Protein AF-A0A8E0RR07-F1 (afdb_monomer)

Radius of gyration: 37.37 Å; Cα contacts (8 Å, |Δi|>4): 83; chains: 1; bounding box: 96×43×125 Å

pLDDT: mean 77.81, std 19.22, range [28.52, 95.94]

Organism: NCBI:txid27845

Sequence (255 aa):
LIEDESDSVPAKPASHTDINLKARTAALLAEEAAAANEVKSRRSSFADMDGGRHDDSQSGHIKADISEGTEVLSKKKLKRLSRPTVAALKQMVNRPDVVEMWDVCARDPLLLIHLKAYRNTVPVPRHWCAKRKYLQGKRGFEKPPFKLPEYIARTGIMDMRQTVQDKDADKTLKTKMREKIRPKVGKVDIDYHKLHDAFFKYQTKPKLSIHGDLYYEGKEFEIKLKEKKPGNLSDELRAALGLPSGAVSLRFSLI

Nearest PDB structures (foldseek):
  8rm5-assembly1_B2  TM=9.525E-01  e=5.618E-20  Homo sapiens
  8i0u-assembly1_2  TM=9.337E-01  e=6.359E-20  Homo sapiens
  8y7e-assembly1_2  TM=8.910E-01  e=4.625E-19  Homo sapiens
  7qtt-assembly1_E  TM=9.209E-01  e=3.548E-17  Homo sapiens
  6ff7-assembly1_8  TM=9.705E-01  e=8.917E-16  Homo sapiens

Mean predicted aligned error: 17.39 Å

InterPro domains:
  IPR006568 PSP, proline-rich [PF04046] (229-247)
  IPR007180 Domain of unknown function DUF382 [PF04037] (95-220)
  IPR052584 Pre-mRNA Spliceosomal U2 snRNP Complex Component [PTHR12785] (36-247)

Foldseek 3Di:
DDDDDDDDDDDDPDDPVRVVVVVVVVVVVVVVVVVVVVVVVVVVVVPVPDDDDDDDDDDDDDDDDDDDDDDPDDPVRVLVVPFDQLVRLLVVDPDSPQRDRCLSVDPDSRVVVVQSPDPLDQDDDPCPPPPDPFAPVCVVPDDDPDDDDPLVVVQVVVVLVVVVVVVVVPDDPVRVVVCVVPPDPCSDDGDPVSVVCSVPPVDDDDDDDDRNDDDGPCPVVDDDCPPDDPPDDDPVRCVVVVHDPDDPPPPPPDD

Solvent-accessible surface area (backbone atoms only — not comparable to full-atom values): 17264 Å² total; per-residue (Å²): 136,87,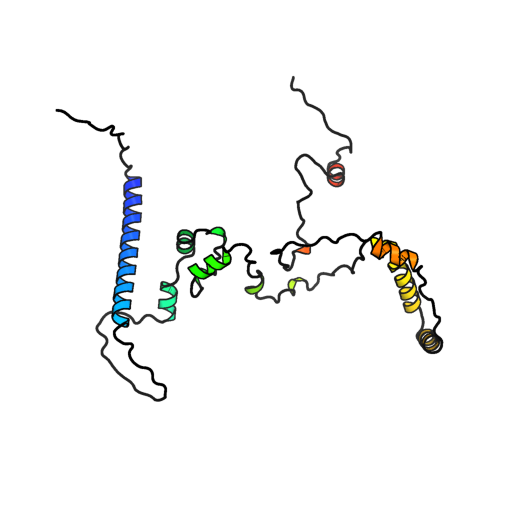83,92,82,80,93,76,81,83,76,77,80,78,49,77,67,56,55,52,51,52,51,52,53,49,50,51,51,50,54,51,50,50,53,51,50,54,54,50,55,60,50,58,73,57,64,85,75,81,84,84,92,81,87,84,89,81,93,76,92,77,90,73,89,76,76,87,85,74,77,83,68,50,73,69,56,51,56,55,70,72,37,61,51,72,68,60,52,38,72,75,40,97,66,45,85,78,67,54,90,68,44,48,75,45,97,53,47,69,63,50,48,53,55,67,68,37,88,90,55,63,79,81,69,83,58,79,82,48,93,61,63,81,70,63,83,53,70,90,62,83,76,77,77,89,77,68,59,67,44,60,48,72,69,43,57,62,61,53,49,47,57,50,50,52,55,58,65,74,48,50,72,71,54,53,58,49,39,72,78,56,67,78,80,74,84,73,81,73,62,63,68,58,54,49,41,27,67,74,73,50,61,74,86,74,94,76,81,63,92,73,72,74,89,55,84,65,60,88,74,60,79,76,68,83,83,70,50,92,95,60,77,52,70,72,56,28,56,76,70,72,46,71,99,60,88,84,75,75,78,79,73,82,129

Secondary structure (DSSP, 8-state):
----------PPPPPHHHHHHHHHHHHHHHHHHHHHHHHHHHHHTTGGG------------------TT-----HHHHHHHTSPPHHHHHHH-S-GGG--TTGGGSSSHHHHHHHHHSTTPPPPPGGGG-SS-TTGGGTT--PPPPPPPHHHHTTTHHHHHHHHHHHHHHS-HHHHHHHHHS--S-SS---HHHHHHHHHTS-----PPPTT----TTGGG---GGG--TT---HHHHHHTT--SS---------

Structure (mmCIF, N/CA/C/O backbone):
data_AF-A0A8E0RR07-F1
#
_entry.id   AF-A0A8E0RR07-F1
#
loop_
_atom_site.group_PDB
_atom_site.id
_atom_site.type_symbol
_atom_site.label_atom_id
_atom_site.label_alt_id
_atom_site.label_comp_id
_atom_site.label_asym_id
_atom_site.label_entity_id
_atom_site.label_seq_id
_atom_site.pdbx_PDB_ins_code
_atom_site.Cartn_x
_atom_site.Cartn_y
_atom_site.Cartn_z
_atom_site.occupancy
_atom_site.B_iso_or_equiv
_atom_site.auth_seq_id
_atom_site.auth_comp_id
_atom_site.auth_asym_id
_atom_site.auth_atom_id
_atom_site.pdbx_PDB_model_num
ATOM 1 N N . LEU A 1 1 ? 3.311 -20.715 -76.508 1.00 39.09 1 LEU A N 1
ATOM 2 C CA . LEU A 1 1 ? 4.187 -19.633 -77.001 1.00 39.09 1 LEU A CA 1
ATOM 3 C C . LEU A 1 1 ? 3.552 -18.328 -76.551 1.00 39.09 1 LEU A C 1
ATOM 5 O O . LEU A 1 1 ? 2.429 -18.091 -76.976 1.00 39.09 1 LEU A O 1
ATOM 9 N N . ILE A 1 2 ? 4.289 -17.566 -75.726 1.00 39.09 2 ILE A N 1
ATOM 10 C CA . ILE A 1 2 ? 4.039 -16.175 -75.280 1.00 39.09 2 ILE A CA 1
ATOM 11 C C . ILE A 1 2 ? 3.025 -16.090 -74.115 1.00 39.09 2 ILE A C 1
ATOM 13 O O . ILE A 1 2 ? 1.831 -16.229 -74.342 1.00 39.09 2 ILE A O 1
ATOM 17 N N . GLU A 1 3 ? 3.445 -16.233 -72.852 1.00 38.88 3 GLU A N 1
ATOM 18 C CA . GLU A 1 3 ? 4.161 -15.314 -71.924 1.00 38.88 3 GLU A CA 1
ATOM 19 C C . GLU A 1 3 ? 3.212 -14.448 -71.070 1.00 38.88 3 GLU A C 1
ATOM 21 O O . GLU A 1 3 ? 2.490 -13.597 -71.580 1.00 38.88 3 GLU A O 1
ATOM 26 N N . ASP A 1 4 ? 3.240 -14.728 -69.759 1.00 42.59 4 ASP A N 1
ATOM 27 C CA . ASP A 1 4 ? 2.685 -13.939 -68.658 1.00 42.59 4 ASP A CA 1
ATOM 28 C C . ASP A 1 4 ? 3.526 -12.667 -68.457 1.00 42.59 4 ASP A C 1
ATOM 30 O O . ASP A 1 4 ? 4.731 -12.762 -68.215 1.00 42.59 4 ASP A O 1
ATOM 34 N N . GLU A 1 5 ? 2.898 -11.488 -68.481 1.00 42.59 5 GLU A N 1
ATOM 35 C CA . GLU A 1 5 ? 3.539 -10.226 -68.101 1.00 42.59 5 GLU A CA 1
ATOM 36 C C . GLU A 1 5 ? 2.759 -9.545 -66.963 1.00 42.59 5 GLU A C 1
ATOM 38 O O . GLU A 1 5 ? 1.531 -9.496 -66.926 1.00 42.59 5 GLU A O 1
ATOM 43 N N . SER A 1 6 ? 3.530 -9.099 -65.981 1.00 41.75 6 SER A N 1
ATOM 44 C CA . SER A 1 6 ? 3.193 -8.751 -64.604 1.00 41.75 6 SER A CA 1
ATOM 45 C C . SER A 1 6 ? 2.373 -7.472 -64.400 1.00 41.75 6 SER A C 1
ATOM 47 O O . SER A 1 6 ? 2.723 -6.414 -64.923 1.00 41.75 6 SER A O 1
ATOM 49 N N . ASP A 1 7 ? 1.411 -7.536 -63.474 1.00 41.59 7 ASP A N 1
ATOM 50 C CA . ASP A 1 7 ? 0.802 -6.378 -62.806 1.00 41.59 7 ASP A CA 1
ATOM 51 C C . ASP A 1 7 ? 1.847 -5.660 -61.923 1.00 41.59 7 ASP A C 1
ATOM 53 O O . ASP A 1 7 ? 2.177 -6.078 -60.809 1.00 41.59 7 ASP A O 1
ATOM 57 N N . SER A 1 8 ? 2.400 -4.568 -62.449 1.00 39.97 8 SER A N 1
ATOM 58 C CA . SER A 1 8 ? 3.346 -3.672 -61.781 1.00 39.97 8 SER A CA 1
ATOM 59 C C . SER A 1 8 ? 2.617 -2.402 -61.337 1.00 39.97 8 SER A C 1
ATOM 61 O O . SER A 1 8 ? 2.300 -1.524 -62.139 1.00 39.97 8 SER A O 1
ATOM 63 N N . VAL A 1 9 ? 2.327 -2.297 -60.037 1.00 46.91 9 VAL A N 1
ATOM 64 C CA . VAL A 1 9 ? 1.773 -1.076 -59.431 1.00 46.91 9 VAL A CA 1
ATOM 65 C C . VAL A 1 9 ? 2.870 0.002 -59.392 1.00 46.91 9 VAL A C 1
ATOM 67 O O . VAL A 1 9 ? 3.937 -0.248 -58.825 1.00 46.91 9 VAL A O 1
ATOM 70 N N . PRO A 1 10 ? 2.645 1.220 -59.925 1.00 41.12 10 PRO A N 1
ATOM 71 C CA . PRO A 1 10 ? 3.679 2.246 -59.973 1.00 41.12 10 PRO A CA 1
ATOM 72 C C . PRO A 1 10 ? 4.003 2.771 -58.567 1.00 41.12 10 PRO A C 1
ATOM 74 O O . PRO A 1 10 ? 3.180 3.398 -57.894 1.00 41.12 10 PRO A O 1
ATOM 77 N N . ALA A 1 11 ? 5.238 2.527 -58.124 1.00 51.97 11 ALA A N 1
ATOM 78 C CA . ALA A 1 11 ? 5.785 3.086 -56.897 1.00 51.97 11 ALA A CA 1
ATOM 79 C C . ALA A 1 11 ? 5.881 4.618 -57.008 1.00 51.97 11 ALA A C 1
ATOM 81 O O . ALA A 1 11 ? 6.526 5.153 -57.910 1.00 51.97 11 ALA A O 1
ATOM 82 N N . LYS A 1 12 ? 5.245 5.335 -56.070 1.00 52.91 12 LYS A N 1
ATOM 83 C CA . LYS A 1 12 ? 5.373 6.795 -55.943 1.00 52.91 12 LYS A CA 1
ATOM 84 C C . LYS A 1 12 ? 6.855 7.184 -55.802 1.00 52.91 12 LYS A C 1
ATOM 86 O O . LYS A 1 12 ? 7.555 6.555 -55.003 1.00 52.91 12 LYS A O 1
ATOM 91 N N . PRO A 1 13 ? 7.335 8.225 -56.509 1.00 51.03 13 PRO A N 1
ATOM 92 C CA . PRO A 1 13 ? 8.718 8.668 -56.390 1.00 51.03 13 PRO A CA 1
ATOM 93 C C . PRO A 1 13 ? 8.978 9.161 -54.963 1.00 51.03 13 PRO A C 1
ATOM 95 O O . PRO A 1 13 ? 8.251 10.009 -54.444 1.00 51.03 13 PRO A O 1
ATOM 98 N N . ALA A 1 14 ? 9.995 8.588 -54.315 1.00 54.94 14 ALA A N 1
ATOM 99 C CA . ALA A 1 14 ? 10.402 8.964 -52.967 1.00 54.94 14 ALA A CA 1
ATOM 100 C C . ALA A 1 14 ? 10.762 10.455 -52.932 1.00 54.94 14 ALA A C 1
ATOM 102 O O . ALA A 1 14 ? 11.568 10.929 -53.735 1.00 54.94 14 ALA A O 1
ATOM 103 N N . SER A 1 15 ? 10.151 11.196 -52.008 1.00 57.56 15 SER A N 1
ATOM 104 C CA . SER A 1 15 ? 10.406 12.624 -51.864 1.00 57.56 15 SER A CA 1
ATOM 105 C C . SER A 1 15 ? 11.855 12.868 -51.416 1.00 57.56 15 SER A C 1
ATOM 107 O O . SER A 1 15 ? 12.450 12.057 -50.702 1.00 57.56 15 SER A O 1
ATOM 109 N N . HIS A 1 16 ? 12.440 14.001 -51.812 1.00 51.97 16 HIS A N 1
ATOM 110 C CA . HIS A 1 16 ? 13.819 14.383 -51.468 1.00 51.97 16 HIS A CA 1
ATOM 111 C C . HIS A 1 16 ? 14.092 14.359 -49.945 1.00 51.97 16 HIS A C 1
ATOM 113 O O . HIS A 1 16 ? 15.218 14.115 -49.509 1.00 51.97 16 HIS A O 1
ATOM 119 N N . THR A 1 17 ? 13.058 14.546 -49.118 1.00 55.06 17 THR A N 1
ATOM 120 C CA . THR A 1 17 ? 13.129 14.440 -47.653 1.00 55.06 17 THR A CA 1
ATOM 121 C C . THR A 1 17 ? 13.236 12.995 -47.151 1.00 55.06 17 THR A C 1
ATOM 123 O O . THR A 1 17 ? 13.968 12.744 -46.193 1.00 55.06 17 THR A O 1
ATOM 126 N N . ASP A 1 18 ? 12.594 12.031 -47.819 1.00 54.53 18 ASP A N 1
ATOM 127 C CA . ASP A 1 18 ? 12.637 10.604 -47.454 1.00 54.53 18 ASP A CA 1
ATOM 128 C C . ASP A 1 18 ? 13.975 9.957 -47.818 1.00 54.53 18 ASP A C 1
ATOM 130 O O . ASP A 1 18 ? 14.486 9.103 -47.091 1.00 54.53 18 ASP A O 1
ATOM 134 N N . ILE A 1 19 ? 14.572 10.397 -48.928 1.00 55.00 19 ILE A N 1
ATOM 135 C CA . ILE A 1 19 ? 15.909 9.974 -49.360 1.00 55.00 19 ILE A CA 1
ATOM 136 C C . ILE A 1 19 ? 16.952 10.448 -48.340 1.00 55.00 19 ILE A C 1
ATOM 138 O O . ILE A 1 19 ? 17.845 9.687 -47.972 1.00 55.00 19 ILE A O 1
ATOM 142 N N . ASN A 1 20 ? 16.794 11.663 -47.805 1.00 60.84 20 ASN A N 1
ATOM 143 C CA . ASN A 1 20 ? 17.693 12.218 -46.792 1.00 60.84 20 ASN A CA 1
ATOM 144 C C . ASN A 1 20 ? 17.555 11.500 -45.435 1.00 60.84 20 ASN A C 1
ATOM 146 O O . ASN A 1 20 ? 18.554 11.247 -44.766 1.00 60.84 20 ASN A O 1
ATOM 150 N N . LEU A 1 21 ? 16.337 11.104 -45.043 1.00 60.56 21 LEU A N 1
ATOM 151 C CA . LEU A 1 21 ? 16.097 10.310 -43.831 1.00 60.56 21 LEU A CA 1
ATOM 152 C C . LEU A 1 21 ? 16.664 8.892 -43.954 1.00 60.56 21 LEU A C 1
ATOM 154 O O . LEU A 1 21 ? 17.391 8.463 -43.062 1.00 60.56 21 LEU A O 1
ATOM 158 N N . LYS A 1 22 ? 16.411 8.196 -45.071 1.00 71.50 22 LYS A N 1
ATOM 159 C CA . LYS A 1 22 ? 16.966 6.856 -45.324 1.00 71.50 22 LYS A CA 1
ATOM 160 C C . LYS A 1 22 ? 18.491 6.869 -45.395 1.00 71.50 22 LYS A C 1
ATOM 162 O O . LYS A 1 22 ? 19.130 6.004 -44.799 1.00 71.50 22 LYS A O 1
ATOM 167 N N . ALA A 1 23 ? 19.074 7.868 -46.057 1.00 70.00 23 ALA A N 1
ATOM 168 C CA . ALA A 1 23 ? 20.522 8.042 -46.124 1.00 70.00 23 ALA A CA 1
ATOM 169 C C . ALA A 1 23 ? 21.128 8.305 -44.737 1.00 70.00 23 ALA A C 1
ATOM 171 O O . ALA A 1 23 ? 22.140 7.703 -44.389 1.00 70.00 23 ALA A O 1
ATOM 172 N N . ARG A 1 24 ? 20.475 9.125 -43.901 1.00 65.94 24 ARG A N 1
ATOM 173 C CA . ARG A 1 24 ? 20.905 9.370 -42.513 1.00 65.94 24 ARG A CA 1
ATOM 174 C C . ARG A 1 24 ? 20.800 8.125 -41.636 1.00 65.94 24 ARG A C 1
ATOM 176 O O . ARG A 1 24 ? 21.713 7.857 -40.862 1.00 65.94 24 ARG A O 1
ATOM 183 N N . THR A 1 25 ? 19.730 7.342 -41.770 1.00 69.88 25 THR A N 1
ATOM 184 C CA . THR A 1 25 ? 19.578 6.086 -41.018 1.00 69.88 25 THR A CA 1
ATOM 185 C C . THR A 1 25 ? 20.561 5.012 -41.475 1.00 69.88 25 THR A C 1
ATOM 187 O O . THR A 1 25 ? 21.084 4.281 -40.642 1.00 69.88 25 THR A O 1
ATOM 190 N N . ALA A 1 26 ? 20.853 4.937 -42.776 1.00 76.94 26 ALA A N 1
ATOM 191 C CA . ALA A 1 26 ? 21.833 4.002 -43.320 1.00 76.94 26 ALA A CA 1
ATOM 192 C C . ALA A 1 26 ? 23.263 4.380 -42.908 1.00 76.94 26 ALA A C 1
ATOM 194 O O . ALA A 1 26 ? 24.044 3.498 -42.568 1.00 76.94 26 ALA A O 1
ATOM 195 N N . ALA A 1 27 ? 23.583 5.677 -42.870 1.00 71.12 27 ALA A N 1
ATOM 196 C CA . ALA A 1 27 ? 24.869 6.167 -42.384 1.00 71.12 27 ALA A CA 1
ATOM 197 C C . ALA A 1 27 ? 25.074 5.859 -40.891 1.00 71.12 27 ALA A C 1
ATOM 199 O O . ALA A 1 27 ? 26.128 5.351 -40.524 1.00 71.12 27 ALA A O 1
ATOM 200 N N . LEU A 1 28 ? 24.050 6.069 -40.052 1.00 70.44 28 LEU A N 1
ATOM 201 C CA . LEU A 1 28 ? 24.106 5.712 -38.628 1.00 70.44 28 LEU A CA 1
ATOM 202 C C . LEU A 1 28 ? 24.255 4.200 -38.406 1.00 70.44 28 LEU A C 1
ATOM 204 O O . LEU A 1 28 ? 25.055 3.785 -37.575 1.00 70.44 28 LEU A O 1
ATOM 208 N N . LEU A 1 29 ? 23.541 3.371 -39.175 1.00 77.75 29 LEU A N 1
ATOM 209 C CA . LEU A 1 29 ? 23.683 1.912 -39.109 1.00 77.75 29 LEU A CA 1
ATOM 210 C C . LEU A 1 29 ? 25.058 1.429 -39.588 1.00 77.75 29 LEU A C 1
ATOM 212 O O . LEU A 1 29 ? 25.593 0.473 -39.033 1.00 77.75 29 LEU A O 1
ATOM 216 N N . ALA A 1 30 ? 25.638 2.073 -40.604 1.00 73.62 30 ALA A N 1
ATOM 217 C CA . ALA A 1 30 ? 26.976 1.752 -41.093 1.00 73.62 30 ALA A CA 1
ATOM 218 C C . ALA A 1 30 ? 28.065 2.155 -40.086 1.00 73.62 30 ALA A C 1
ATOM 220 O O . ALA A 1 30 ? 29.011 1.397 -39.875 1.00 73.62 30 ALA A O 1
ATOM 221 N N . GLU A 1 31 ? 27.909 3.303 -39.422 1.00 74.19 31 GLU A N 1
ATOM 222 C CA . GLU A 1 31 ? 28.795 3.756 -38.344 1.00 74.19 31 GLU A CA 1
ATOM 223 C C . GLU A 1 31 ? 28.713 2.822 -37.124 1.00 74.19 31 GLU A C 1
ATOM 225 O O . GLU A 1 31 ? 29.736 2.415 -36.570 1.00 74.19 31 GLU A O 1
ATOM 230 N N . GLU A 1 32 ? 27.506 2.385 -36.758 1.00 73.62 32 GLU A N 1
ATOM 231 C CA . GLU A 1 32 ? 27.280 1.442 -35.658 1.00 73.62 32 GLU A CA 1
ATOM 232 C C . GLU A 1 32 ? 27.808 0.031 -35.981 1.00 73.62 32 GLU A C 1
ATOM 234 O O . GLU A 1 32 ? 28.427 -0.617 -35.132 1.00 73.62 32 GLU A O 1
ATOM 239 N N . ALA A 1 33 ? 27.653 -0.432 -37.226 1.00 72.88 33 ALA A N 1
ATOM 240 C CA . ALA A 1 33 ? 28.216 -1.697 -37.695 1.00 72.88 33 ALA A CA 1
ATOM 241 C C . ALA A 1 33 ? 29.754 -1.667 -37.753 1.00 72.88 33 ALA A C 1
ATOM 243 O O . ALA A 1 33 ? 30.399 -2.655 -37.393 1.00 72.88 33 ALA A O 1
ATOM 244 N N . ALA A 1 34 ? 30.351 -0.538 -38.147 1.00 72.94 34 ALA A N 1
ATOM 245 C CA . ALA A 1 34 ? 31.800 -0.345 -38.126 1.00 72.94 34 ALA A CA 1
ATOM 246 C C . ALA A 1 34 ? 32.346 -0.372 -36.689 1.00 72.94 34 ALA A C 1
ATOM 248 O O . ALA A 1 34 ? 33.309 -1.092 -36.411 1.00 72.94 34 ALA A O 1
ATOM 249 N N . ALA A 1 35 ? 31.670 0.304 -35.754 1.00 71.25 35 ALA A N 1
ATOM 250 C CA . ALA A 1 35 ? 32.018 0.274 -34.335 1.00 71.25 35 ALA A CA 1
ATOM 251 C C . ALA A 1 35 ? 31.895 -1.142 -33.735 1.00 71.25 35 ALA A C 1
ATOM 253 O O . ALA A 1 35 ? 32.758 -1.581 -32.971 1.00 71.25 35 ALA A O 1
ATOM 254 N N . ALA A 1 36 ? 30.862 -1.904 -34.111 1.00 71.00 36 ALA A N 1
ATOM 255 C CA . ALA A 1 36 ? 30.692 -3.288 -33.669 1.00 71.00 36 ALA A CA 1
ATOM 256 C C . ALA A 1 36 ? 31.781 -4.228 -34.222 1.00 71.00 36 ALA A C 1
ATOM 258 O O . ALA A 1 36 ? 32.238 -5.132 -33.513 1.00 71.00 36 ALA A O 1
ATOM 259 N N . ASN A 1 37 ? 32.228 -4.010 -35.462 1.00 68.06 37 ASN A N 1
ATOM 260 C CA . ASN A 1 37 ? 33.279 -4.815 -36.085 1.00 68.06 37 ASN A CA 1
ATOM 261 C C . ASN A 1 37 ? 34.662 -4.520 -35.476 1.00 68.06 37 ASN A C 1
ATOM 263 O O . ASN A 1 37 ? 35.444 -5.441 -35.234 1.00 68.06 37 ASN A O 1
ATOM 267 N N . GLU A 1 38 ? 34.928 -3.263 -35.111 1.00 67.44 38 GLU A N 1
ATOM 268 C CA . GLU A 1 38 ? 36.139 -2.876 -34.378 1.00 67.44 38 GLU A CA 1
ATOM 269 C C . GLU A 1 38 ? 36.191 -3.524 -32.981 1.00 67.44 38 GLU A C 1
ATOM 271 O O . GLU A 1 38 ? 37.224 -4.047 -32.558 1.00 67.44 38 GLU A O 1
ATOM 276 N N . VAL A 1 39 ? 35.053 -3.592 -32.280 1.00 68.06 39 VAL A N 1
A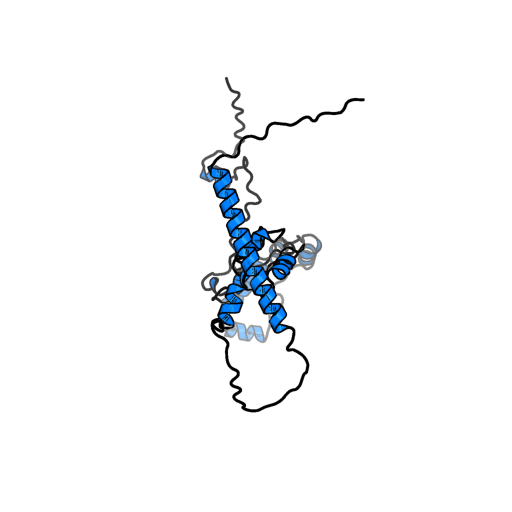TOM 277 C CA . VAL A 1 39 ? 34.937 -4.284 -30.983 1.00 68.06 39 VAL A CA 1
ATOM 278 C C . VAL A 1 39 ? 35.119 -5.801 -31.126 1.00 68.06 39 VAL A C 1
ATOM 280 O O . VAL A 1 39 ? 35.725 -6.425 -30.252 1.00 68.06 39 VAL A O 1
ATOM 283 N N . LYS A 1 40 ? 34.636 -6.408 -32.218 1.00 68.31 40 LYS A N 1
ATOM 284 C CA . LYS A 1 40 ? 34.807 -7.845 -32.494 1.00 68.31 40 LYS A CA 1
ATOM 285 C C . LYS A 1 40 ? 36.267 -8.190 -32.807 1.00 68.31 40 LYS A C 1
ATOM 287 O O . LYS A 1 40 ? 36.771 -9.161 -32.248 1.00 68.31 40 LYS A O 1
ATOM 292 N N . SER A 1 41 ? 36.951 -7.350 -33.588 1.00 64.56 41 SER A N 1
ATOM 293 C CA . SER A 1 41 ? 38.387 -7.461 -33.888 1.00 64.56 41 SER A CA 1
ATOM 294 C C . SER A 1 41 ? 39.262 -7.355 -32.625 1.00 64.56 41 SER A C 1
ATOM 296 O O . SER A 1 41 ? 40.147 -8.181 -32.396 1.00 64.56 41 SER A O 1
ATOM 298 N N . ARG A 1 42 ? 38.938 -6.427 -31.711 1.00 63.12 42 ARG A N 1
ATOM 299 C CA . ARG A 1 42 ? 39.627 -6.288 -30.409 1.00 63.12 42 ARG A CA 1
ATOM 300 C C . ARG A 1 42 ? 39.346 -7.432 -29.426 1.00 63.12 42 ARG A C 1
ATOM 302 O O . ARG A 1 42 ? 40.093 -7.626 -28.468 1.00 63.12 42 ARG A O 1
ATOM 309 N N . ARG A 1 43 ? 38.246 -8.168 -29.616 1.00 59.03 43 ARG A N 1
ATOM 310 C CA . ARG A 1 43 ? 37.873 -9.315 -28.775 1.00 59.03 43 ARG A CA 1
ATOM 311 C C . ARG A 1 43 ? 38.518 -10.610 -29.263 1.00 59.03 43 ARG A C 1
ATOM 313 O O . ARG A 1 43 ? 38.871 -11.428 -28.421 1.00 59.03 43 ARG A O 1
ATOM 320 N N . SER A 1 44 ? 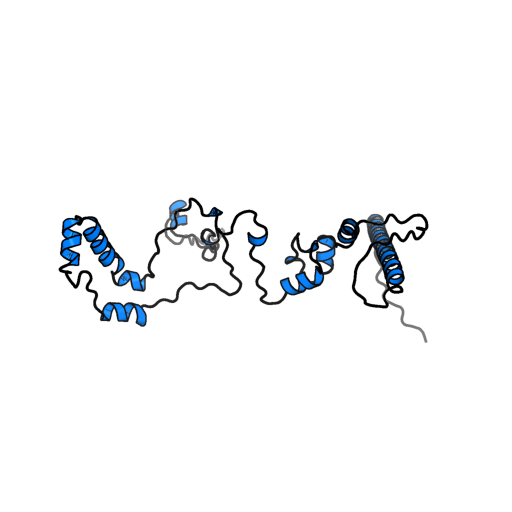38.724 -10.773 -30.575 1.00 52.28 44 SER A N 1
ATOM 321 C CA . SER A 1 44 ? 39.543 -11.865 -31.117 1.00 52.28 44 SER A CA 1
ATOM 322 C C . SER A 1 44 ? 41.013 -11.718 -30.728 1.00 52.28 44 SER A C 1
ATOM 324 O O . SER A 1 44 ? 41.605 -12.699 -30.304 1.00 52.28 44 SER A O 1
ATOM 326 N N . SER A 1 45 ? 41.568 -10.499 -30.719 1.00 50.88 45 SER A N 1
ATOM 327 C CA . SER A 1 45 ? 42.959 -10.267 -30.290 1.00 50.88 45 SER A CA 1
ATOM 328 C C . SER A 1 45 ? 43.216 -10.517 -28.794 1.00 50.88 45 SER A C 1
ATOM 330 O O . SER A 1 45 ? 44.364 -10.562 -28.371 1.00 50.88 45 SER A O 1
ATOM 332 N N . PHE A 1 46 ? 42.165 -10.646 -27.976 1.00 47.22 46 PHE A N 1
ATOM 333 C CA . PHE A 1 46 ? 42.266 -10.945 -26.541 1.00 47.22 46 PHE A CA 1
ATOM 334 C C . PHE A 1 46 ? 42.103 -12.446 -26.228 1.00 47.22 46 PHE A C 1
ATOM 336 O O . PHE A 1 46 ? 42.396 -12.866 -25.114 1.00 47.22 46 PHE A O 1
ATOM 343 N N . ALA A 1 47 ? 41.627 -13.258 -27.181 1.00 47.75 47 ALA A N 1
ATOM 344 C CA . ALA A 1 47 ? 41.345 -14.680 -26.963 1.00 47.75 47 ALA A CA 1
ATOM 345 C C . ALA A 1 47 ? 42.583 -15.593 -27.101 1.00 47.75 47 ALA A C 1
ATOM 347 O O . ALA A 1 47 ? 42.550 -16.712 -26.601 1.00 47.75 47 ALA A O 1
ATOM 348 N N . ASP A 1 48 ? 43.679 -15.112 -27.696 1.00 44.72 48 ASP A N 1
ATOM 349 C CA . ASP A 1 48 ? 44.914 -15.890 -27.917 1.00 44.72 48 ASP A CA 1
ATOM 350 C C . ASP A 1 48 ? 45.905 -15.869 -26.725 1.00 44.72 48 ASP A C 1
ATOM 352 O O . ASP A 1 48 ? 47.047 -16.302 -26.853 1.00 44.72 48 ASP A O 1
ATOM 356 N N . MET A 1 49 ? 45.499 -15.369 -25.548 1.00 50.38 49 MET A N 1
ATOM 357 C CA . MET A 1 49 ? 46.400 -15.117 -24.403 1.00 50.38 49 MET A CA 1
ATOM 358 C C . MET A 1 49 ? 45.867 -15.620 -23.044 1.00 50.38 49 MET A C 1
ATOM 360 O O . MET A 1 49 ? 46.288 -15.120 -22.005 1.00 50.38 49 MET A O 1
ATOM 364 N N . ASP A 1 50 ? 44.952 -16.599 -23.015 1.00 40.44 50 ASP A N 1
ATOM 365 C CA . ASP A 1 50 ? 44.469 -17.207 -21.759 1.00 40.44 50 ASP A CA 1
ATOM 366 C C . ASP A 1 50 ? 44.636 -18.734 -21.760 1.00 40.44 50 ASP A C 1
ATOM 368 O O . ASP A 1 50 ? 43.729 -19.501 -22.087 1.00 40.44 50 ASP A O 1
ATOM 372 N N . GLY A 1 51 ? 45.842 -19.173 -21.399 1.00 43.59 51 GLY A N 1
ATOM 373 C CA . GLY A 1 51 ? 46.155 -20.555 -21.062 1.00 43.59 51 GLY A CA 1
ATOM 374 C C . GLY A 1 51 ? 47.004 -20.614 -19.794 1.00 43.59 51 GLY A C 1
ATOM 375 O O . GLY A 1 51 ? 48.215 -20.444 -19.867 1.00 43.59 51 GLY A O 1
ATOM 376 N N . GLY A 1 52 ? 46.376 -20.895 -18.644 1.00 35.62 52 GLY A N 1
ATOM 377 C CA . GLY A 1 52 ? 47.060 -21.376 -17.432 1.00 35.62 52 GLY A CA 1
ATOM 378 C C . GLY A 1 52 ? 46.754 -20.616 -16.133 1.00 35.62 52 GLY A C 1
ATOM 379 O O . GLY A 1 52 ? 47.154 -19.474 -15.948 1.00 35.62 52 GLY A O 1
ATOM 380 N N . ARG A 1 53 ? 46.100 -21.300 -15.182 1.00 44.25 53 ARG A N 1
ATOM 381 C CA . ARG A 1 53 ? 46.007 -20.914 -13.760 1.00 44.25 53 ARG A CA 1
ATOM 382 C C . ARG A 1 53 ? 47.371 -21.056 -13.062 1.00 44.25 53 ARG A C 1
ATOM 384 O O . ARG A 1 53 ? 47.916 -22.153 -13.117 1.00 44.25 53 ARG A O 1
ATOM 391 N N . HIS A 1 54 ? 47.797 -20.065 -12.270 1.00 35.22 54 HIS A N 1
ATOM 392 C CA . HIS A 1 54 ? 48.300 -20.286 -10.900 1.00 35.22 54 HIS A CA 1
ATOM 393 C C . HIS A 1 54 ? 48.333 -18.985 -10.072 1.00 35.22 54 HIS A C 1
ATOM 395 O O . HIS A 1 54 ? 48.543 -17.897 -10.598 1.00 35.22 54 HIS A O 1
ATOM 401 N N . ASP A 1 55 ? 48.066 -19.159 -8.781 1.00 38.34 55 ASP A N 1
ATOM 402 C CA . ASP A 1 55 ? 48.153 -18.231 -7.649 1.00 38.34 55 ASP A CA 1
ATOM 403 C C . ASP A 1 55 ? 49.593 -17.770 -7.311 1.00 38.34 55 ASP A C 1
ATOM 405 O O . ASP A 1 55 ? 50.552 -18.456 -7.660 1.00 38.34 55 ASP A O 1
ATOM 409 N N . ASP A 1 56 ? 49.657 -16.685 -6.529 1.00 32.91 56 ASP A N 1
ATOM 410 C CA . ASP A 1 56 ? 50.740 -16.164 -5.676 1.00 32.91 56 ASP A CA 1
ATOM 411 C C . ASP A 1 56 ? 51.702 -15.033 -6.144 1.00 32.91 56 ASP A C 1
ATOM 413 O O . ASP A 1 56 ? 52.437 -15.126 -7.119 1.00 32.91 56 ASP A O 1
ATOM 417 N N . SER A 1 57 ? 51.669 -13.956 -5.343 1.00 41.75 57 SER A N 1
ATOM 418 C CA . SER A 1 57 ? 52.713 -13.012 -4.900 1.00 41.75 57 SER A CA 1
ATOM 419 C C . SER A 1 57 ? 53.867 -12.527 -5.817 1.00 41.75 57 SER A C 1
ATOM 421 O O . SER A 1 57 ? 54.664 -13.290 -6.339 1.00 41.75 57 SER A O 1
ATOM 423 N N . GLN A 1 58 ? 54.076 -11.197 -5.754 1.00 35.31 58 GLN A N 1
ATOM 424 C CA . GLN A 1 58 ? 55.345 -10.445 -5.890 1.00 35.31 58 GLN A CA 1
ATOM 425 C C . GLN A 1 58 ? 55.584 -9.610 -7.173 1.00 35.31 58 GLN A C 1
ATOM 427 O O . GLN A 1 58 ? 55.476 -10.045 -8.310 1.00 35.31 58 GLN A O 1
ATOM 432 N N . SER A 1 59 ? 55.925 -8.343 -6.904 1.00 42.16 59 SER A N 1
ATOM 433 C CA . SER A 1 59 ? 56.533 -7.309 -7.755 1.00 42.16 59 SER A CA 1
ATOM 434 C C . SER A 1 59 ? 57.257 -7.792 -9.025 1.00 42.16 59 SER A C 1
ATOM 436 O O . SER A 1 59 ? 58.285 -8.457 -8.933 1.00 42.16 59 SER A O 1
ATOM 438 N N . GLY A 1 60 ? 56.846 -7.268 -10.184 1.00 28.52 60 GLY A N 1
ATOM 439 C CA . GLY A 1 60 ? 57.625 -7.326 -11.422 1.00 28.52 60 GLY A CA 1
ATOM 440 C C . GLY A 1 60 ? 57.139 -6.306 -12.451 1.00 28.52 60 GLY A C 1
ATOM 441 O O . GLY A 1 60 ? 56.057 -6.437 -13.014 1.00 28.52 60 GLY A O 1
ATOM 442 N N . HIS A 1 61 ? 57.936 -5.265 -12.683 1.00 40.12 61 HIS A N 1
ATOM 443 C CA . HIS A 1 61 ? 57.754 -4.310 -13.773 1.00 40.12 61 HIS A CA 1
ATOM 444 C C . HIS A 1 61 ? 58.062 -5.014 -15.103 1.00 40.12 61 HIS A C 1
ATOM 446 O O . HIS A 1 61 ? 59.219 -5.332 -15.362 1.00 40.12 61 HIS A O 1
ATOM 452 N N . ILE A 1 62 ? 57.054 -5.244 -15.946 1.00 35.69 62 ILE A N 1
ATOM 453 C CA . ILE A 1 62 ? 57.258 -5.639 -17.345 1.00 35.69 62 ILE A CA 1
ATOM 454 C C . ILE A 1 62 ? 56.882 -4.439 -18.213 1.00 35.69 62 ILE A C 1
ATOM 456 O O . ILE A 1 62 ? 55.706 -4.117 -18.385 1.00 35.69 62 ILE A O 1
ATOM 460 N N . LYS A 1 63 ? 57.909 -3.754 -18.726 1.00 43.91 63 LYS A N 1
ATOM 461 C CA . LYS A 1 63 ? 57.791 -2.920 -19.923 1.00 43.91 63 LYS A CA 1
ATOM 462 C C . LYS A 1 63 ? 57.609 -3.863 -21.107 1.00 43.91 63 LYS A C 1
ATOM 464 O O . LYS A 1 63 ? 58.470 -4.703 -21.346 1.00 43.91 63 LYS A O 1
ATOM 469 N N . ALA A 1 64 ? 56.509 -3.705 -21.827 1.00 33.78 64 ALA A N 1
ATOM 470 C CA . ALA A 1 64 ? 56.359 -4.203 -23.182 1.00 33.78 64 ALA A CA 1
ATOM 471 C C . ALA A 1 64 ? 55.870 -3.027 -24.028 1.00 33.78 64 ALA A C 1
ATOM 473 O O . ALA A 1 64 ? 54.900 -2.355 -23.669 1.00 33.78 64 ALA A O 1
ATOM 474 N N . ASP A 1 65 ? 56.635 -2.742 -25.074 1.00 38.16 65 ASP A N 1
ATOM 475 C CA . ASP A 1 65 ? 56.515 -1.584 -25.944 1.00 38.16 65 ASP A CA 1
ATOM 476 C C . ASP A 1 65 ? 55.117 -1.479 -26.563 1.00 38.16 65 ASP A C 1
ATOM 478 O O . ASP A 1 65 ? 54.623 -2.391 -27.226 1.00 38.16 65 ASP A O 1
ATOM 482 N N . ILE A 1 66 ? 54.465 -0.344 -26.309 1.00 40.84 66 ILE A N 1
ATOM 483 C CA . ILE A 1 66 ? 53.147 -0.020 -26.845 1.00 40.84 66 ILE A CA 1
ATOM 484 C C . ILE A 1 66 ? 53.355 0.561 -28.241 1.00 40.84 66 ILE A C 1
ATOM 486 O O . ILE A 1 66 ? 53.860 1.674 -28.385 1.00 40.84 66 ILE A O 1
ATOM 490 N N . SER A 1 67 ? 52.931 -0.191 -29.257 1.00 39.03 67 SER A N 1
ATOM 491 C CA . SER A 1 67 ? 52.696 0.334 -30.599 1.00 39.03 67 SER A CA 1
ATOM 492 C C . SER A 1 67 ? 51.700 1.494 -30.539 1.00 39.03 67 SER A C 1
ATOM 494 O O . SER A 1 67 ? 50.655 1.406 -29.888 1.00 39.03 67 SER A O 1
ATOM 496 N N . GLU A 1 68 ? 52.047 2.567 -31.230 1.00 46.22 68 GLU A N 1
ATOM 497 C CA . GLU A 1 68 ? 51.364 3.853 -31.303 1.00 46.22 68 GLU A CA 1
ATOM 498 C C . GLU A 1 68 ? 49.832 3.758 -31.467 1.00 46.22 68 GLU A C 1
ATOM 500 O O . GLU A 1 68 ? 49.315 3.104 -32.369 1.00 46.22 68 GLU A O 1
ATOM 505 N N . GLY A 1 69 ? 49.100 4.498 -30.623 1.00 48.94 69 GLY A N 1
ATOM 506 C CA . GLY A 1 69 ? 47.827 5.109 -31.028 1.00 48.94 69 GLY A CA 1
ATOM 507 C C . GLY A 1 69 ? 46.554 4.736 -30.264 1.00 48.94 69 GLY A C 1
ATOM 508 O O . GLY A 1 69 ? 45.596 5.505 -30.313 1.00 48.94 69 GLY A O 1
ATOM 509 N N . THR A 1 70 ? 46.493 3.634 -29.515 1.00 57.69 70 THR A N 1
ATOM 510 C CA . THR A 1 70 ? 45.291 3.329 -28.712 1.00 57.69 70 THR A CA 1
ATOM 511 C C . THR A 1 70 ? 45.487 3.718 -27.257 1.00 57.69 70 THR A C 1
ATOM 513 O O . THR A 1 70 ? 46.084 2.972 -26.482 1.00 57.69 70 THR A O 1
ATOM 516 N N . GLU A 1 71 ? 44.947 4.876 -26.864 1.00 71.62 71 GLU A N 1
ATOM 517 C CA . GLU A 1 71 ? 44.797 5.232 -25.451 1.00 71.62 71 GLU A CA 1
ATOM 518 C C . GLU A 1 71 ? 44.157 4.062 -24.689 1.00 71.62 71 GLU A C 1
ATOM 520 O O . GLU A 1 71 ? 43.029 3.649 -24.979 1.00 71.62 71 GLU A O 1
ATOM 525 N N . VAL A 1 72 ? 44.865 3.531 -23.691 1.00 76.69 72 VAL A N 1
ATOM 526 C CA . VAL A 1 72 ? 44.346 2.483 -22.810 1.00 76.69 72 VAL A CA 1
ATOM 527 C C . VAL A 1 72 ? 43.190 3.074 -22.001 1.00 76.69 72 VAL A C 1
ATOM 529 O O . VAL A 1 72 ? 43.369 3.751 -20.988 1.00 76.69 72 VAL A O 1
ATOM 532 N N . LEU A 1 73 ? 41.965 2.858 -22.481 1.00 76.56 73 LEU A N 1
ATOM 533 C CA . LEU A 1 73 ? 40.757 3.373 -21.848 1.00 76.56 73 LEU A CA 1
ATOM 534 C C . LEU A 1 73 ? 40.631 2.798 -20.432 1.00 76.56 73 LEU A C 1
ATOM 536 O O . LEU A 1 73 ? 40.682 1.587 -20.220 1.00 76.56 73 LEU A O 1
ATOM 540 N N . SER A 1 74 ? 40.381 3.666 -19.448 1.00 87.69 74 SER A N 1
ATOM 541 C CA . SER A 1 74 ? 40.078 3.228 -18.082 1.00 87.69 74 SER A CA 1
ATOM 542 C C . SER A 1 74 ? 38.930 2.210 -18.077 1.00 87.69 74 SER A C 1
ATOM 544 O O . SER A 1 74 ? 37.921 2.404 -18.759 1.00 87.69 74 SER A O 1
ATOM 546 N N . LYS A 1 75 ? 39.013 1.177 -17.226 1.00 84.56 75 LYS A N 1
ATOM 547 C CA . LYS A 1 75 ? 37.951 0.166 -17.030 1.00 84.56 75 LYS A CA 1
ATOM 548 C C . LYS A 1 75 ? 36.561 0.797 -16.815 1.00 84.56 75 LYS A C 1
ATOM 550 O O . LYS A 1 75 ? 35.549 0.252 -17.251 1.00 84.56 75 LYS A O 1
ATOM 555 N N . LYS A 1 76 ? 36.499 1.979 -16.182 1.00 84.81 76 LYS A N 1
ATOM 556 C CA . LYS A 1 76 ? 35.258 2.758 -16.001 1.00 84.81 76 LYS A CA 1
ATOM 557 C C . LYS A 1 76 ? 34.726 3.347 -17.315 1.00 84.81 76 LYS A C 1
ATOM 559 O O . LYS A 1 76 ? 33.516 3.338 -17.528 1.00 84.81 76 LYS A O 1
ATOM 564 N N . LYS A 1 77 ? 35.614 3.844 -18.182 1.00 86.31 77 LYS A N 1
ATOM 565 C CA . LYS A 1 77 ? 35.286 4.399 -19.507 1.00 86.31 77 LYS A CA 1
ATOM 566 C C . LYS A 1 77 ? 34.815 3.285 -20.444 1.00 86.31 77 LYS A C 1
ATOM 568 O O . LYS A 1 77 ? 33.753 3.426 -21.038 1.00 86.31 77 LYS A O 1
ATOM 573 N N . LEU A 1 78 ? 35.503 2.139 -20.447 1.00 86.06 78 LEU A N 1
ATOM 574 C CA . LEU A 1 78 ? 35.101 0.949 -21.206 1.00 86.06 78 LEU A CA 1
ATOM 575 C C . LEU A 1 78 ? 33.690 0.471 -20.819 1.00 86.06 78 LEU A C 1
ATOM 577 O O . LEU A 1 78 ? 32.834 0.297 -21.680 1.00 86.06 78 LEU A O 1
ATOM 581 N N . LYS A 1 79 ? 33.405 0.360 -19.513 1.00 84.19 79 LYS A N 1
ATOM 582 C CA . LYS A 1 79 ? 32.077 -0.035 -19.016 1.00 84.19 79 LYS A CA 1
ATOM 583 C C . LYS A 1 79 ? 30.981 0.983 -19.344 1.00 84.19 79 LYS A C 1
ATOM 585 O O . LYS A 1 79 ? 29.814 0.621 -19.412 1.00 84.19 79 LYS A O 1
ATOM 590 N N . ARG A 1 80 ? 31.316 2.268 -19.482 1.00 85.06 80 ARG A N 1
ATOM 591 C CA . ARG A 1 80 ? 30.342 3.302 -19.855 1.00 85.06 80 ARG A CA 1
ATOM 592 C C . ARG A 1 80 ? 30.011 3.244 -21.342 1.00 85.06 80 ARG A C 1
ATOM 594 O O . ARG A 1 80 ? 28.848 3.404 -21.678 1.00 85.06 80 ARG A O 1
ATOM 601 N N . LEU A 1 81 ? 31.009 2.989 -22.184 1.00 86.12 81 LEU A N 1
ATOM 602 C CA . LEU A 1 81 ? 30.829 2.800 -23.624 1.00 86.12 81 LEU A CA 1
ATOM 603 C C . LEU A 1 81 ? 30.053 1.515 -23.940 1.00 86.12 81 LEU A C 1
ATOM 605 O O . LEU A 1 81 ? 29.247 1.505 -24.857 1.00 86.12 81 LEU A O 1
ATOM 609 N N . SER A 1 82 ? 30.227 0.457 -23.142 1.00 85.25 82 SER A N 1
ATOM 610 C CA . SER A 1 82 ? 29.497 -0.804 -23.325 1.00 85.25 82 SER A CA 1
ATOM 611 C C . SER A 1 82 ? 28.039 -0.772 -22.846 1.00 85.25 82 SER A C 1
ATOM 613 O O . SER A 1 82 ? 27.352 -1.787 -22.935 1.00 85.25 82 SER A O 1
ATOM 615 N N . ARG A 1 83 ? 27.570 0.328 -22.240 1.00 90.12 83 ARG A N 1
ATOM 616 C CA . ARG A 1 83 ? 26.198 0.432 -21.724 1.00 90.12 83 ARG A CA 1
ATOM 617 C C . ARG A 1 83 ? 25.261 0.924 -22.829 1.00 90.12 83 ARG A C 1
ATOM 619 O O . ARG A 1 83 ? 25.505 2.009 -23.354 1.00 90.12 83 ARG A O 1
ATOM 626 N N . PRO A 1 84 ? 24.175 0.196 -23.139 1.00 90.62 84 PRO A N 1
ATOM 627 C CA . PRO A 1 84 ? 23.202 0.653 -24.124 1.00 90.62 84 PRO A CA 1
ATOM 628 C C . PRO A 1 84 ? 22.465 1.896 -23.619 1.00 90.62 84 PRO A C 1
ATOM 630 O O . PRO A 1 84 ? 22.269 2.071 -22.419 1.00 90.62 84 PRO A O 1
ATOM 633 N N . THR A 1 85 ? 22.006 2.763 -24.517 1.00 93.06 85 THR A N 1
ATOM 634 C CA . THR A 1 85 ? 21.097 3.847 -24.119 1.00 93.06 85 THR A CA 1
ATOM 635 C C . THR A 1 85 ? 19.723 3.279 -23.746 1.00 93.06 85 THR A C 1
ATOM 637 O O . THR A 1 85 ? 19.346 2.190 -24.179 1.00 93.06 85 THR A O 1
ATOM 640 N N . VAL A 1 86 ? 18.933 4.022 -22.961 1.00 93.62 86 VAL A N 1
ATOM 641 C CA . VAL A 1 86 ? 17.562 3.597 -22.607 1.00 93.62 86 VAL A CA 1
ATOM 642 C C . VAL A 1 86 ? 16.705 3.404 -23.866 1.00 93.62 86 VAL A C 1
ATOM 644 O O . VAL A 1 86 ? 15.900 2.479 -23.925 1.00 93.62 86 VAL A O 1
ATOM 647 N N . ALA A 1 87 ? 16.893 4.251 -24.883 1.00 94.56 87 ALA A N 1
ATOM 648 C CA . ALA A 1 87 ? 16.176 4.157 -26.151 1.00 94.56 87 ALA A CA 1
ATOM 649 C C . ALA A 1 87 ? 16.541 2.880 -26.924 1.00 94.56 87 ALA A C 1
ATOM 651 O O . ALA A 1 87 ? 15.640 2.148 -27.328 1.00 94.56 87 ALA A O 1
ATOM 652 N N . ALA A 1 88 ? 17.837 2.572 -27.047 1.00 93.19 88 ALA A N 1
ATOM 653 C CA . ALA A 1 88 ? 18.301 1.340 -27.684 1.00 93.19 88 ALA A CA 1
ATOM 654 C C . ALA A 1 88 ? 17.762 0.097 -26.957 1.00 93.19 88 ALA A C 1
ATOM 656 O O . ALA A 1 88 ? 17.253 -0.831 -27.580 1.00 93.19 88 ALA A O 1
ATOM 657 N N . LEU A 1 89 ? 17.773 0.111 -25.620 1.00 94.12 89 LEU A N 1
ATOM 658 C CA . LEU A 1 89 ? 17.270 -1.003 -24.818 1.00 94.12 89 LEU A CA 1
ATOM 659 C C . LEU A 1 89 ? 15.761 -1.229 -24.997 1.00 94.12 89 LEU A C 1
ATOM 661 O O . LEU A 1 89 ? 15.314 -2.371 -25.056 1.00 94.12 89 LEU A O 1
ATOM 665 N N . LYS A 1 90 ? 14.973 -0.155 -25.132 1.00 95.94 90 LYS A N 1
ATOM 666 C CA . LYS A 1 90 ? 13.537 -0.250 -25.437 1.00 95.94 90 LYS A CA 1
ATOM 667 C C . LYS A 1 90 ? 13.260 -0.804 -26.835 1.00 95.94 90 LYS A C 1
ATOM 669 O O . LYS A 1 90 ? 12.254 -1.478 -27.005 1.00 95.94 90 LYS A O 1
ATOM 674 N N . GLN A 1 91 ? 14.126 -0.540 -27.812 1.00 94.44 91 GLN A N 1
ATOM 675 C CA . GLN A 1 91 ? 13.982 -1.084 -29.168 1.00 94.44 91 GLN A CA 1
ATOM 676 C C . GLN A 1 91 ? 14.286 -2.587 -29.230 1.00 94.44 91 GLN A C 1
ATOM 678 O O . GLN A 1 91 ? 13.667 -3.304 -30.007 1.00 94.44 91 GLN A O 1
ATOM 683 N N . MET A 1 92 ? 15.213 -3.072 -28.400 1.00 91.38 92 MET A N 1
ATOM 684 C CA . MET A 1 92 ? 15.644 -4.475 -28.394 1.00 91.38 92 MET A CA 1
ATOM 685 C C . MET A 1 92 ? 14.680 -5.434 -27.677 1.00 91.38 92 MET A C 1
ATOM 687 O O . MET A 1 92 ? 14.808 -6.647 -27.822 1.00 91.38 92 MET A O 1
ATOM 691 N N . VAL A 1 93 ? 13.750 -4.924 -26.867 1.00 93.50 93 VAL A N 1
ATOM 692 C CA . VAL A 1 93 ? 12.947 -5.726 -25.933 1.00 93.50 93 VAL A CA 1
ATOM 693 C C . VAL A 1 93 ? 11.467 -5.740 -26.320 1.00 93.50 93 VAL A C 1
ATOM 695 O O . VAL A 1 93 ? 10.874 -4.703 -26.590 1.00 93.50 93 VAL A O 1
ATOM 698 N N . ASN A 1 94 ? 10.825 -6.909 -26.225 1.00 91.56 94 ASN A N 1
ATOM 699 C CA . ASN A 1 94 ? 9.407 -7.103 -26.564 1.00 91.56 94 ASN A CA 1
ATOM 700 C C . ASN A 1 94 ? 8.427 -6.314 -25.671 1.00 91.56 94 ASN A C 1
ATOM 702 O O . ASN A 1 94 ? 7.346 -5.944 -26.120 1.00 91.56 94 ASN A O 1
ATOM 706 N N . ARG A 1 95 ? 8.771 -6.089 -24.395 1.00 93.19 95 ARG A N 1
ATOM 707 C CA . ARG A 1 95 ? 7.995 -5.278 -23.438 1.00 93.19 95 ARG A CA 1
ATOM 708 C C . ARG A 1 95 ? 8.781 -4.029 -23.008 1.00 93.19 95 ARG A C 1
ATOM 710 O O . ARG A 1 95 ? 9.407 -4.052 -21.949 1.00 93.19 95 ARG A O 1
ATOM 717 N N . PRO A 1 96 ? 8.745 -2.930 -23.781 1.00 94.88 96 PRO A N 1
ATOM 718 C CA . PRO A 1 96 ? 9.494 -1.711 -23.461 1.00 94.88 96 PRO A CA 1
ATOM 719 C C . PRO A 1 96 ? 8.933 -0.923 -22.261 1.00 94.88 96 PRO A C 1
ATOM 721 O O . PRO A 1 96 ? 9.628 -0.061 -21.720 1.00 94.88 96 PRO A O 1
ATOM 724 N N . ASP A 1 97 ? 7.703 -1.212 -21.820 1.00 93.69 97 ASP A N 1
ATOM 725 C CA . ASP A 1 97 ? 7.025 -0.491 -20.729 1.00 93.69 97 ASP A CA 1
ATOM 726 C C . ASP A 1 97 ? 7.684 -0.695 -19.359 1.00 93.69 97 ASP A C 1
ATOM 728 O O . ASP A 1 97 ? 7.640 0.188 -18.507 1.00 93.69 97 ASP A O 1
ATOM 732 N N . VAL A 1 98 ? 8.291 -1.866 -19.138 1.00 93.56 98 VAL A N 1
ATOM 733 C CA . VAL A 1 98 ? 8.919 -2.228 -17.854 1.00 93.56 98 VAL A CA 1
ATOM 734 C C . VAL A 1 98 ? 10.349 -1.697 -17.718 1.00 93.56 98 VAL A C 1
ATOM 736 O O . VAL A 1 98 ? 10.976 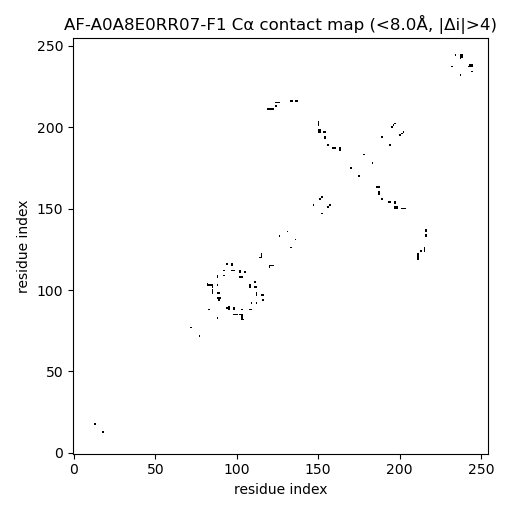-1.894 -16.678 1.00 93.56 98 VAL A O 1
ATOM 739 N N . VAL A 1 99 ? 10.878 -1.061 -18.769 1.00 94.88 99 VAL A N 1
ATOM 740 C CA . VAL A 1 99 ? 12.250 -0.548 -18.805 1.00 94.88 99 VAL A CA 1
ATOM 741 C C . VAL A 1 99 ? 12.341 0.739 -17.995 1.00 94.88 99 VAL A C 1
ATOM 743 O O . VAL A 1 99 ? 11.732 1.757 -18.335 1.00 94.88 99 VAL A O 1
ATOM 746 N N . GLU A 1 100 ? 13.157 0.705 -16.9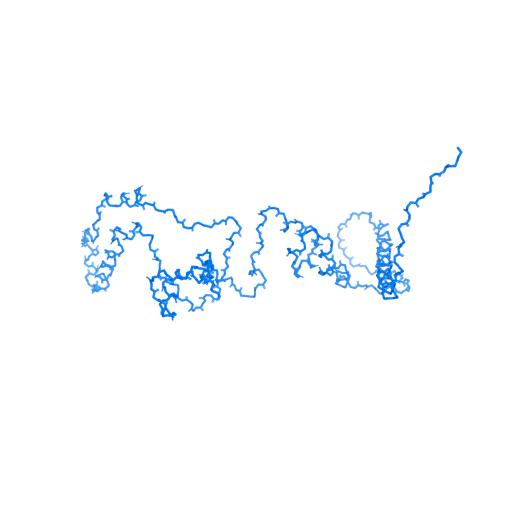49 1.00 93.44 100 GLU A N 1
ATOM 747 C CA . GLU A 1 100 ? 13.413 1.827 -16.053 1.00 93.44 100 GLU A CA 1
ATOM 748 C C . GLU A 1 100 ? 14.789 2.451 -16.333 1.00 93.44 100 GLU A C 1
ATOM 750 O O . GLU A 1 100 ? 15.684 1.840 -16.919 1.00 93.44 100 GLU A O 1
ATOM 755 N N . MET A 1 101 ? 14.993 3.693 -15.887 1.00 92.19 101 MET A N 1
ATOM 756 C CA . MET A 1 101 ? 16.219 4.452 -16.175 1.00 92.19 101 MET A CA 1
ATOM 757 C C . MET A 1 101 ? 17.496 3.788 -15.631 1.00 92.19 101 MET A C 1
ATOM 759 O O . MET A 1 101 ? 18.575 3.947 -16.199 1.00 92.19 101 MET A O 1
ATOM 763 N N . TRP A 1 102 ? 17.391 3.040 -14.532 1.00 92.62 102 TRP A N 1
ATOM 764 C CA . TRP A 1 102 ? 18.528 2.366 -13.901 1.00 92.62 102 TRP A CA 1
ATOM 765 C C . TRP A 1 102 ? 18.902 1.027 -14.546 1.00 92.62 102 TRP A C 1
ATOM 767 O O . TRP A 1 102 ? 19.996 0.527 -14.276 1.00 92.62 102 TRP A O 1
ATOM 777 N N . ASP A 1 103 ? 18.066 0.468 -15.425 1.00 93.88 103 ASP A N 1
ATOM 778 C CA . ASP A 1 103 ? 18.286 -0.865 -16.009 1.00 93.88 103 ASP A CA 1
ATOM 779 C C . ASP A 1 103 ? 19.506 -0.909 -16.932 1.00 93.88 103 ASP A C 1
ATOM 781 O O . ASP A 1 103 ? 20.219 -1.908 -16.980 1.00 93.88 103 ASP A O 1
ATOM 785 N N . VAL A 1 104 ? 19.838 0.222 -17.559 1.00 93.25 104 VAL A N 1
ATOM 786 C CA . VAL A 1 104 ? 21.059 0.417 -18.358 1.00 93.25 104 VAL A CA 1
ATOM 787 C C . VAL A 1 104 ? 22.340 0.160 -17.554 1.00 93.25 104 VAL A C 1
ATOM 789 O O . VAL A 1 104 ? 23.379 -0.204 -18.105 1.00 93.25 104 VAL A O 1
ATOM 792 N N . CYS A 1 105 ? 22.300 0.355 -16.234 1.00 91.62 105 CYS A N 1
ATOM 793 C CA . CYS A 1 105 ? 23.464 0.170 -15.374 1.00 91.62 105 CYS A CA 1
ATOM 794 C C . CYS A 1 105 ? 23.671 -1.281 -14.914 1.00 91.62 105 CYS A C 1
ATOM 796 O O . CYS A 1 105 ? 24.702 -1.545 -14.277 1.00 91.62 105 CYS A O 1
ATOM 798 N N . ALA A 1 106 ? 22.738 -2.191 -15.217 1.00 92.19 106 ALA A N 1
ATOM 799 C CA . ALA A 1 106 ? 22.823 -3.604 -14.867 1.00 92.19 106 ALA A CA 1
ATOM 800 C C . ALA A 1 106 ? 24.019 -4.298 -15.545 1.00 92.19 106 ALA A C 1
ATOM 802 O O . ALA A 1 106 ? 24.595 -3.798 -16.511 1.00 92.19 106 ALA A O 1
ATOM 803 N N . ARG A 1 107 ? 24.429 -5.458 -15.012 1.00 90.88 107 ARG A N 1
ATOM 804 C CA . ARG A 1 107 ? 25.480 -6.281 -15.639 1.00 90.88 107 ARG A CA 1
ATOM 805 C C . ARG A 1 107 ? 24.990 -6.891 -16.955 1.00 90.88 107 ARG A C 1
ATOM 807 O O . ARG A 1 107 ? 25.747 -6.903 -17.914 1.00 90.88 107 ARG A O 1
ATOM 814 N N . ASP A 1 108 ? 23.742 -7.349 -16.966 1.00 92.44 108 ASP A N 1
ATOM 815 C CA . ASP A 1 108 ? 23.034 -7.832 -18.147 1.00 92.44 108 ASP A CA 1
ATOM 816 C C . ASP A 1 108 ? 21.638 -7.177 -18.184 1.00 92.44 108 ASP A C 1
ATOM 818 O O . ASP A 1 108 ? 20.759 -7.561 -17.404 1.00 92.44 108 ASP A O 1
ATOM 822 N N . PRO A 1 109 ? 21.442 -6.133 -19.010 1.00 93.75 109 PRO A N 1
ATOM 823 C CA . PRO A 1 109 ? 20.175 -5.414 -19.075 1.00 93.75 109 PRO A CA 1
ATOM 824 C C . PRO A 1 109 ? 19.072 -6.213 -19.788 1.00 93.75 109 PRO A C 1
ATOM 826 O O . PRO A 1 109 ? 17.905 -6.072 -19.425 1.00 93.75 109 PRO A O 1
ATOM 829 N N . LEU A 1 110 ? 19.411 -7.073 -20.758 1.00 93.00 110 LEU A N 1
ATOM 830 C CA . LEU A 1 110 ? 18.423 -7.846 -21.519 1.00 93.00 110 LEU A CA 1
ATOM 831 C C . LEU A 1 110 ? 17.797 -8.935 -20.644 1.00 93.00 110 LEU A C 1
ATOM 833 O O . LEU A 1 110 ? 16.571 -9.034 -20.562 1.00 93.00 110 LEU A O 1
ATOM 837 N N . LEU A 1 111 ? 18.626 -9.695 -19.920 1.00 94.44 111 LEU A N 1
ATOM 838 C CA . LEU A 1 111 ? 18.145 -10.709 -18.981 1.00 94.44 111 LEU A CA 1
ATOM 839 C C . LEU A 1 111 ? 17.327 -10.090 -17.843 1.00 94.44 111 LEU A C 1
ATOM 841 O O . LEU A 1 111 ? 16.279 -10.619 -17.473 1.00 94.44 111 LEU A O 1
ATOM 845 N N . LEU A 1 112 ? 17.779 -8.958 -17.292 1.00 94.62 112 LEU A N 1
ATOM 846 C CA . LEU A 1 112 ? 17.056 -8.266 -16.225 1.00 94.62 112 LEU A CA 1
ATOM 847 C C . LEU A 1 112 ? 15.635 -7.911 -16.665 1.00 94.62 112 LEU A C 1
ATOM 849 O O . LEU A 1 112 ? 14.676 -8.164 -15.934 1.00 94.62 112 LEU A O 1
ATOM 853 N N . ILE A 1 113 ? 15.492 -7.340 -17.859 1.00 95.06 113 ILE A N 1
ATOM 854 C CA . ILE A 1 113 ? 14.179 -6.949 -18.357 1.00 95.06 113 ILE A CA 1
ATOM 855 C C . ILE A 1 113 ? 13.333 -8.175 -18.693 1.00 95.06 113 ILE A C 1
ATOM 857 O O . ILE A 1 113 ? 12.141 -8.172 -18.396 1.00 95.06 113 ILE A O 1
ATOM 861 N N . HIS A 1 114 ? 13.931 -9.245 -19.221 1.00 94.94 114 HIS A N 1
ATOM 862 C CA . HIS A 1 114 ? 13.229 -10.511 -19.424 1.00 94.94 114 HIS A CA 1
ATOM 863 C C . HIS A 1 114 ? 12.605 -11.031 -18.115 1.00 94.94 114 HIS A C 1
ATOM 865 O O . HIS A 1 114 ? 11.434 -11.406 -18.093 1.00 94.94 114 HIS A O 1
ATOM 871 N N . LEU A 1 115 ? 13.338 -10.966 -16.998 1.00 95.06 115 LEU A N 1
ATOM 872 C CA . LEU A 1 115 ? 12.822 -11.352 -15.678 1.00 95.06 115 LEU A CA 1
ATOM 873 C C . LEU A 1 115 ? 11.739 -10.394 -15.158 1.00 95.06 115 LEU A C 1
ATOM 875 O O . LEU A 1 115 ? 10.725 -10.847 -14.623 1.00 95.06 115 LEU A O 1
ATOM 879 N N . LYS A 1 116 ? 11.914 -9.080 -15.346 1.00 94.31 116 LYS A N 1
ATOM 880 C CA . LYS A 1 116 ? 10.894 -8.075 -14.993 1.00 94.31 116 LYS A CA 1
ATOM 881 C C . LYS A 1 116 ? 9.602 -8.245 -15.794 1.00 94.31 116 LYS A C 1
ATOM 883 O O . LYS A 1 116 ? 8.521 -8.007 -15.267 1.00 94.31 116 LYS A O 1
ATOM 888 N N . ALA A 1 117 ? 9.718 -8.634 -17.059 1.00 94.69 117 ALA A N 1
ATOM 889 C CA . ALA A 1 117 ? 8.607 -8.861 -17.974 1.00 94.69 117 ALA A CA 1
ATOM 890 C C . ALA A 1 117 ? 7.931 -10.227 -17.776 1.00 94.69 117 ALA A C 1
ATOM 892 O O . ALA A 1 117 ? 6.864 -10.463 -18.349 1.00 94.69 117 ALA A O 1
ATOM 893 N N . TYR A 1 118 ? 8.538 -11.122 -16.991 1.00 95.19 118 TYR A N 1
ATOM 894 C CA . TYR A 1 118 ? 8.026 -12.467 -16.780 1.00 95.19 118 TYR A CA 1
ATOM 895 C C . TYR A 1 118 ? 6.669 -12.453 -16.059 1.00 95.19 118 TYR A C 1
ATOM 897 O O . TYR A 1 118 ? 6.342 -11.567 -15.263 1.00 95.19 118 TYR A O 1
ATOM 905 N N . ARG A 1 119 ? 5.832 -13.444 -16.374 1.00 94.06 119 ARG A N 1
ATOM 906 C CA . ARG A 1 119 ? 4.447 -13.509 -15.897 1.00 94.06 119 ARG A CA 1
ATOM 907 C C . ARG A 1 119 ? 4.417 -13.634 -14.374 1.00 94.06 119 ARG A C 1
ATOM 909 O O . ARG A 1 119 ? 5.047 -14.519 -13.812 1.00 94.06 119 ARG A O 1
ATOM 916 N N . ASN A 1 120 ? 3.603 -12.794 -13.733 1.00 93.56 120 ASN A N 1
ATOM 917 C CA . ASN A 1 120 ? 3.400 -12.760 -12.276 1.00 93.56 120 ASN A CA 1
ATOM 918 C C . ASN A 1 120 ? 4.641 -12.376 -11.460 1.00 93.56 120 ASN A C 1
ATOM 920 O O . ASN A 1 120 ? 4.648 -12.574 -10.247 1.00 93.56 120 ASN A O 1
ATOM 924 N N . THR A 1 121 ? 5.662 -11.791 -12.088 1.00 94.19 121 THR A N 1
ATOM 925 C CA . THR A 1 121 ? 6.769 -11.200 -11.341 1.00 94.19 121 THR A CA 1
ATOM 926 C C . THR A 1 121 ? 6.289 -9.954 -10.606 1.00 94.19 121 THR A C 1
ATOM 928 O O . THR A 1 121 ? 5.644 -9.071 -11.174 1.00 94.19 121 THR A O 1
ATOM 931 N N . VAL A 1 122 ? 6.623 -9.877 -9.322 1.00 94.06 122 VAL A N 1
ATOM 932 C CA . VAL A 1 122 ? 6.357 -8.715 -8.477 1.00 94.06 122 VAL A CA 1
ATOM 933 C C . VAL A 1 122 ? 7.549 -7.754 -8.584 1.00 94.06 122 VAL A C 1
ATOM 935 O O . VAL A 1 122 ? 8.682 -8.187 -8.363 1.00 94.06 122 VAL A O 1
ATOM 938 N N . PRO A 1 123 ? 7.342 -6.470 -8.933 1.00 93.12 123 PRO A N 1
ATOM 939 C CA . PRO A 1 123 ? 8.442 -5.525 -9.090 1.00 93.12 123 PRO A CA 1
ATOM 940 C C . PRO A 1 123 ? 9.109 -5.209 -7.748 1.00 93.12 123 PRO A C 1
ATOM 942 O O . PRO A 1 123 ? 8.502 -5.307 -6.678 1.00 93.12 123 PRO A O 1
ATOM 945 N N . VAL A 1 124 ? 10.366 -4.772 -7.814 1.00 93.19 124 VAL A N 1
ATOM 946 C CA . VAL A 1 124 ? 11.125 -4.353 -6.630 1.00 93.19 124 VAL A CA 1
ATOM 947 C C . VAL A 1 124 ? 10.446 -3.131 -5.980 1.00 93.19 124 VAL A C 1
ATOM 949 O O . VAL A 1 124 ? 10.113 -2.174 -6.685 1.00 93.19 124 VAL A O 1
ATOM 952 N N . PRO A 1 125 ? 10.249 -3.108 -4.646 1.00 94.25 125 PRO A N 1
ATOM 953 C CA . PRO A 1 125 ? 9.648 -1.970 -3.952 1.00 94.25 125 PRO A CA 1
ATOM 954 C C . PRO A 1 125 ? 10.374 -0.644 -4.214 1.00 94.25 125 PRO A C 1
ATOM 956 O O . PRO A 1 125 ? 11.573 -0.538 -3.982 1.00 94.25 125 PRO A O 1
ATOM 959 N N . ARG A 1 126 ? 9.634 0.410 -4.589 1.00 89.31 126 ARG A N 1
ATOM 960 C CA . ARG A 1 126 ? 10.168 1.728 -5.010 1.00 89.31 126 ARG A CA 1
ATOM 961 C C . ARG A 1 126 ? 11.136 2.410 -4.032 1.00 89.31 126 ARG A C 1
ATOM 963 O O . ARG A 1 126 ? 11.904 3.273 -4.437 1.00 89.31 126 ARG A O 1
ATOM 970 N N . HIS A 1 127 ? 11.101 2.055 -2.751 1.00 92.88 127 HIS A N 1
ATOM 971 C CA . HIS A 1 127 ? 11.912 2.701 -1.720 1.00 92.88 127 HIS A CA 1
ATOM 972 C C . HIS A 1 127 ? 13.391 2.275 -1.725 1.00 92.88 127 HIS A C 1
ATOM 974 O O . HIS A 1 127 ? 14.175 2.863 -0.988 1.00 92.88 127 HIS A O 1
ATOM 980 N N . TRP A 1 128 ? 13.790 1.290 -2.539 1.00 92.94 128 TRP A N 1
ATOM 981 C CA . TRP A 1 128 ? 15.175 0.800 -2.601 1.00 92.94 128 TRP A CA 1
ATOM 982 C C . TRP A 1 128 ? 16.192 1.896 -2.966 1.00 92.94 128 TRP A C 1
ATOM 984 O O . TRP A 1 128 ? 17.320 1.882 -2.481 1.00 92.94 128 TRP A O 1
ATOM 994 N N . CYS A 1 129 ? 15.790 2.861 -3.798 1.00 91.69 129 CYS A N 1
ATOM 995 C CA . CYS A 1 129 ? 16.622 3.989 -4.215 1.00 91.69 129 CYS A CA 1
ATOM 996 C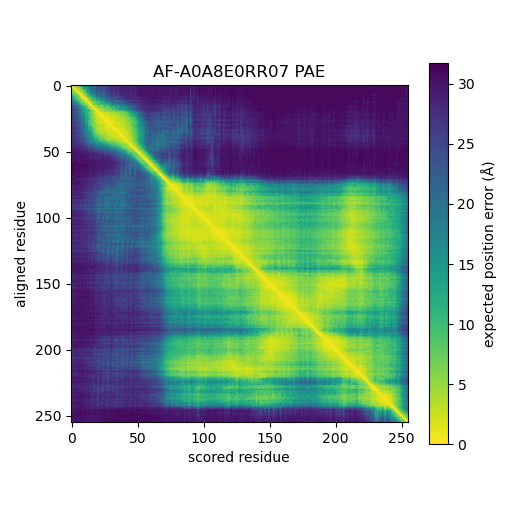 C . CYS A 1 129 ? 16.368 5.263 -3.389 1.00 91.69 129 CYS A C 1
ATOM 998 O O . CYS A 1 129 ? 16.912 6.325 -3.701 1.00 91.69 129 CYS A O 1
ATOM 1000 N N . ALA A 1 130 ? 15.518 5.196 -2.359 1.00 92.00 130 ALA A N 1
ATOM 1001 C CA . ALA A 1 130 ? 15.222 6.339 -1.509 1.00 92.00 130 ALA A CA 1
ATOM 1002 C C . ALA A 1 130 ? 16.339 6.552 -0.477 1.00 92.00 130 ALA A C 1
ATOM 1004 O O . ALA A 1 130 ? 16.840 5.614 0.134 1.00 92.00 130 ALA A O 1
ATOM 1005 N N . LYS A 1 131 ? 16.700 7.818 -0.232 1.00 92.50 131 LYS A N 1
ATOM 1006 C CA . LYS A 1 131 ? 17.682 8.180 0.810 1.00 92.50 131 LYS A CA 1
ATOM 1007 C C . LYS A 1 131 ? 17.130 8.023 2.234 1.00 92.50 131 LYS A C 1
ATOM 1009 O O . LYS A 1 131 ? 17.892 7.910 3.188 1.00 92.50 131 LYS A O 1
ATOM 1014 N N . ARG A 1 132 ? 15.805 8.091 2.386 1.00 91.12 132 ARG A N 1
ATOM 1015 C CA . ARG A 1 132 ? 15.101 8.015 3.676 1.00 91.12 132 ARG A CA 1
ATOM 1016 C C . ARG A 1 132 ? 14.833 6.555 4.029 1.00 91.12 132 ARG A C 1
ATOM 1018 O O . ARG A 1 132 ? 14.585 5.752 3.133 1.00 91.12 132 ARG A O 1
ATOM 1025 N N . LYS A 1 133 ? 14.814 6.209 5.324 1.00 91.00 133 LYS A N 1
ATOM 1026 C CA . LYS A 1 133 ? 14.376 4.861 5.730 1.00 91.00 133 LYS A CA 1
ATOM 1027 C C . LYS A 1 133 ? 12.876 4.705 5.439 1.00 91.00 133 LYS A C 1
ATOM 1029 O O . LYS A 1 133 ? 12.124 5.663 5.598 1.00 91.00 133 LYS A O 1
ATOM 1034 N N . TYR A 1 134 ? 12.457 3.497 5.065 1.00 90.00 134 TYR A N 1
ATOM 1035 C CA . TYR A 1 134 ? 11.158 3.187 4.443 1.00 90.00 134 TYR A CA 1
ATOM 1036 C C . TYR A 1 134 ? 9.902 3.838 5.066 1.00 90.00 134 TYR A C 1
ATOM 1038 O O . TYR A 1 134 ? 9.028 4.250 4.318 1.00 90.00 134 TYR A O 1
ATOM 1046 N N . LEU A 1 135 ? 9.805 3.953 6.400 1.00 89.62 135 LEU A N 1
ATOM 1047 C CA . LEU A 1 135 ? 8.627 4.510 7.102 1.00 89.62 135 LEU A CA 1
ATOM 1048 C C . LEU A 1 135 ? 8.888 5.856 7.801 1.00 89.62 135 LEU A C 1
ATOM 1050 O O . LEU A 1 135 ? 8.120 6.280 8.663 1.00 89.62 135 LEU A O 1
ATOM 1054 N N . GLN A 1 136 ? 10.002 6.527 7.500 1.00 89.31 136 GLN A N 1
ATOM 1055 C CA . GLN A 1 136 ? 10.359 7.779 8.178 1.00 89.31 136 GLN A CA 1
ATOM 1056 C C . GLN A 1 136 ? 9.554 9.000 7.715 1.00 89.31 136 GLN A C 1
ATOM 1058 O O . GLN A 1 136 ? 9.619 10.039 8.373 1.00 89.31 136 GLN A O 1
ATOM 1063 N N . GLY A 1 137 ? 8.829 8.934 6.600 1.00 84.56 137 GLY A N 1
ATOM 1064 C CA . GLY A 1 137 ? 7.908 9.990 6.167 1.00 84.56 137 GLY A CA 1
ATOM 1065 C C . GLY A 1 137 ? 6.648 10.091 7.022 1.00 84.56 137 GLY A C 1
ATOM 1066 O O . GLY A 1 137 ? 6.074 11.170 7.107 1.00 84.56 137 GLY A O 1
ATOM 1067 N N . LYS A 1 138 ? 6.277 9.031 7.746 1.00 85.06 138 LYS A N 1
ATOM 1068 C CA . LYS A 1 138 ? 5.157 9.015 8.701 1.00 85.06 138 LYS A CA 1
ATOM 1069 C C . LYS A 1 138 ? 5.456 9.698 10.038 1.00 85.06 138 LYS A C 1
ATOM 1071 O O . LYS A 1 138 ? 4.585 9.743 10.903 1.00 85.06 138 LYS A O 1
ATOM 1076 N N . ARG A 1 139 ? 6.663 10.235 10.246 1.00 81.19 139 ARG A N 1
ATOM 1077 C CA . ARG A 1 139 ? 7.003 10.963 11.476 1.00 81.19 139 ARG A CA 1
ATOM 1078 C C . ARG A 1 139 ? 6.180 12.257 11.549 1.00 81.19 139 ARG A C 1
ATOM 1080 O O . ARG A 1 139 ? 6.410 13.166 10.763 1.00 81.19 139 ARG A O 1
ATOM 1087 N N . GLY A 1 140 ? 5.245 12.322 12.497 1.00 81.62 140 GLY A N 1
ATOM 1088 C CA . GLY A 1 140 ? 4.305 13.440 12.667 1.00 81.62 140 GLY A CA 1
ATOM 1089 C C . GLY A 1 140 ? 2.878 13.137 12.204 1.00 81.62 140 GLY A C 1
ATOM 1090 O O . GLY A 1 140 ? 1.982 13.931 12.459 1.00 81.62 140 GLY A O 1
ATOM 1091 N N . PHE A 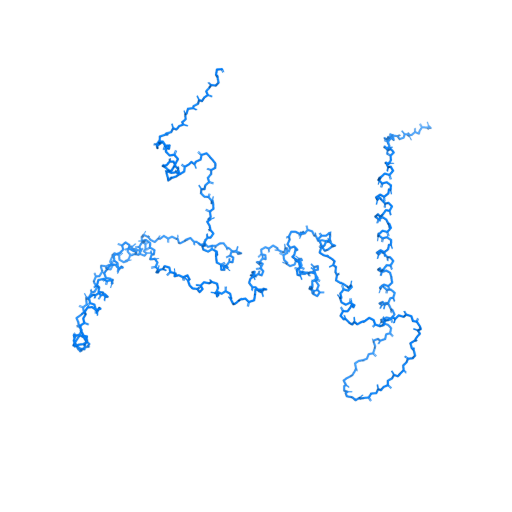1 141 ? 2.646 11.984 11.570 1.00 83.31 141 PHE A N 1
ATOM 1092 C CA . PHE A 1 141 ? 1.297 11.505 11.300 1.00 83.31 141 PHE A CA 1
ATOM 1093 C C . PHE A 1 141 ? 0.785 10.695 12.494 1.00 83.31 141 PHE A C 1
ATOM 1095 O O . PHE A 1 141 ? 1.368 9.666 12.847 1.00 83.31 141 PHE A O 1
ATOM 1102 N N . GLU A 1 142 ? -0.312 11.141 13.100 1.00 83.75 142 GLU A N 1
ATOM 1103 C CA . GLU A 1 142 ? -0.982 10.387 14.153 1.00 83.75 142 GLU A CA 1
ATOM 1104 C C . GLU A 1 142 ? -1.853 9.297 13.526 1.00 83.75 142 GLU A C 1
ATOM 1106 O O . GLU A 1 142 ? -2.856 9.555 12.858 1.00 83.75 142 GLU A O 1
ATOM 1111 N N . LYS A 1 143 ? -1.435 8.043 13.704 1.00 87.12 143 LYS A N 1
ATOM 1112 C CA . LYS A 1 143 ? -2.216 6.898 13.250 1.00 87.12 143 LYS A CA 1
ATOM 1113 C C . LYS A 1 143 ? -3.465 6.786 14.132 1.00 87.12 143 LYS A C 1
ATOM 1115 O O . LYS A 1 143 ? -3.303 6.679 15.349 1.00 87.12 143 LYS A O 1
ATOM 1120 N N . PRO A 1 144 ? -4.681 6.726 13.555 1.00 88.56 144 PRO A N 1
ATOM 1121 C CA . PRO A 1 144 ? -5.876 6.521 14.357 1.00 88.56 144 PRO A CA 1
ATOM 1122 C C . PRO A 1 144 ? -5.781 5.195 15.131 1.00 88.56 144 PRO A C 1
ATOM 1124 O O . PRO A 1 144 ? -5.161 4.237 14.639 1.00 88.56 144 PRO A O 1
ATOM 1127 N N . PRO A 1 145 ? -6.405 5.107 16.319 1.00 91.31 145 PRO A N 1
ATOM 1128 C CA . PRO A 1 145 ? -6.471 3.869 17.078 1.00 91.31 145 PRO A CA 1
ATOM 1129 C C . PRO A 1 145 ? -7.058 2.723 16.252 1.00 91.31 145 PRO A C 1
ATOM 1131 O O . PRO A 1 145 ? -7.800 2.919 15.285 1.00 91.31 145 PRO A O 1
ATOM 1134 N N . PHE A 1 146 ? -6.721 1.495 16.633 1.00 92.94 146 PHE A N 1
ATOM 1135 C CA . PHE A 1 146 ? -7.221 0.319 15.936 1.00 92.94 146 PHE A CA 1
ATOM 1136 C C . PHE A 1 146 ? -8.750 0.230 16.039 1.00 92.94 146 PHE A C 1
ATOM 1138 O O . PHE A 1 146 ? -9.302 0.137 17.133 1.00 92.94 146 PHE A O 1
ATOM 1145 N N . LYS A 1 147 ? -9.431 0.218 14.889 1.00 91.31 147 LYS A N 1
ATOM 1146 C CA . LYS A 1 147 ? -10.877 0.003 14.815 1.00 91.31 147 LYS A CA 1
ATOM 1147 C C . LYS A 1 147 ? -11.170 -1.492 14.739 1.00 91.31 147 LYS A C 1
ATOM 1149 O O . LYS A 1 147 ? -10.743 -2.162 13.799 1.00 91.31 147 LYS A O 1
ATOM 1154 N N . LEU A 1 148 ? -11.922 -1.999 15.712 1.00 92.56 148 LEU A N 1
ATOM 1155 C CA . LEU A 1 148 ? -12.363 -3.391 15.719 1.00 92.56 148 LEU A CA 1
ATOM 1156 C C . LEU A 1 148 ? -13.284 -3.685 14.519 1.00 92.56 148 LEU A C 1
ATOM 1158 O O . LEU A 1 148 ? -14.078 -2.820 14.131 1.00 92.56 148 LEU A O 1
ATOM 1162 N N . PRO A 1 149 ? -13.223 -4.902 13.945 1.00 93.94 149 PRO A N 1
ATOM 1163 C CA . PRO A 1 149 ? -14.221 -5.364 12.989 1.00 93.94 149 PRO A CA 1
ATOM 1164 C C . PRO A 1 149 ? -15.633 -5.255 13.567 1.00 93.94 149 PRO A C 1
ATOM 1166 O O . PRO A 1 149 ? -15.844 -5.493 14.756 1.00 93.94 149 PRO A O 1
ATOM 1169 N N . GLU A 1 150 ? -16.606 -4.930 12.720 1.00 91.88 150 GLU A N 1
ATOM 1170 C CA . GLU A 1 150 ? -17.966 -4.590 13.152 1.00 91.88 150 GLU A CA 1
ATOM 1171 C C . GLU A 1 150 ? -18.640 -5.703 13.971 1.00 91.88 150 GLU A C 1
ATOM 1173 O O . GLU A 1 150 ? -19.270 -5.426 14.990 1.00 91.88 150 GLU A O 1
ATOM 1178 N N . TYR A 1 151 ? -18.453 -6.967 13.580 1.00 92.69 151 TYR A N 1
ATOM 1179 C CA . TYR A 1 151 ? -19.031 -8.115 14.283 1.00 92.69 151 TYR A CA 1
ATOM 1180 C C . TYR A 1 151 ? -18.467 -8.284 15.703 1.00 92.69 151 TYR A C 1
ATOM 1182 O O . TYR A 1 151 ? -19.196 -8.688 16.605 1.00 92.69 151 TYR A O 1
ATOM 1190 N N . ILE A 1 152 ? -17.2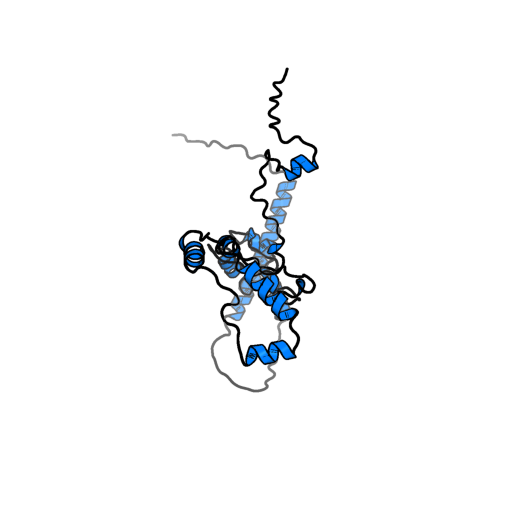04 -7.901 15.932 1.00 92.25 152 ILE A N 1
ATOM 1191 C CA . ILE A 1 152 ? -16.597 -7.875 17.272 1.00 92.25 152 ILE A CA 1
ATOM 1192 C C . ILE A 1 152 ? -17.054 -6.632 18.029 1.00 92.25 152 ILE A C 1
ATOM 1194 O O . ILE A 1 152 ? -17.410 -6.733 19.198 1.00 92.25 152 ILE A O 1
ATOM 1198 N N . ALA A 1 153 ? -17.087 -5.466 17.381 1.00 91.88 153 ALA A N 1
ATOM 1199 C CA . ALA A 1 153 ? -17.536 -4.225 18.011 1.00 91.88 153 ALA A CA 1
ATOM 1200 C C . ALA A 1 153 ? -18.976 -4.346 18.546 1.00 91.88 153 ALA A C 1
ATOM 1202 O O . ALA A 1 153 ? -19.253 -3.919 19.664 1.00 91.88 153 ALA A O 1
ATOM 1203 N N . ARG A 1 154 ? -19.865 -5.036 17.816 1.00 90.56 154 ARG A N 1
ATOM 1204 C CA . ARG A 1 154 ? -21.260 -5.300 18.213 1.00 90.56 154 ARG A CA 1
ATOM 1205 C C . ARG A 1 154 ? -21.400 -6.112 19.508 1.00 90.56 154 ARG A C 1
ATOM 1207 O O . ARG A 1 154 ? -22.438 -6.050 20.164 1.00 90.56 154 ARG A O 1
ATOM 1214 N N . THR A 1 155 ? -20.366 -6.853 19.918 1.00 91.88 155 THR A N 1
ATOM 1215 C CA . THR A 1 155 ? -20.372 -7.536 21.226 1.00 91.88 155 THR A CA 1
ATOM 1216 C C . THR A 1 155 ? -20.460 -6.551 22.395 1.00 91.88 155 THR A C 1
ATOM 1218 O O . THR A 1 155 ? -20.945 -6.936 23.458 1.00 91.88 155 THR A O 1
ATOM 1221 N N . GLY A 1 156 ? -20.068 -5.285 22.197 1.00 90.50 156 GLY A N 1
ATOM 1222 C CA . GLY A 1 156 ? -20.009 -4.260 23.244 1.00 90.50 156 GLY A CA 1
ATOM 1223 C C . GLY A 1 156 ? -18.722 -4.306 24.075 1.00 90.50 156 GLY A C 1
ATOM 1224 O O . GLY A 1 156 ? -18.566 -3.533 25.015 1.00 90.50 156 GLY A O 1
ATOM 1225 N N . ILE A 1 157 ? -17.770 -5.185 23.729 1.00 90.69 157 ILE A N 1
ATOM 1226 C CA . ILE A 1 157 ? -16.511 -5.352 24.475 1.00 90.69 157 ILE A CA 1
ATOM 1227 C C . ILE A 1 157 ? -15.687 -4.062 24.560 1.00 90.69 157 ILE A C 1
ATOM 1229 O O . ILE A 1 157 ? -14.988 -3.850 25.549 1.00 90.69 157 ILE A O 1
ATOM 1233 N N . MET A 1 158 ? -15.752 -3.217 23.529 1.00 91.62 158 MET A N 1
ATOM 1234 C CA . MET A 1 158 ? -14.975 -1.981 23.457 1.00 91.62 158 MET A CA 1
ATOM 1235 C C . MET A 1 158 ? -15.395 -1.014 24.568 1.00 91.62 158 MET A C 1
ATOM 1237 O O . MET A 1 158 ? -14.551 -0.593 25.354 1.00 91.62 158 MET A O 1
ATOM 1241 N N . ASP A 1 159 ? -16.699 -0.779 24.711 1.00 91.00 159 ASP A N 1
ATOM 1242 C CA . ASP A 1 159 ? -17.256 0.132 25.715 1.00 91.00 159 ASP A CA 1
ATOM 1243 C C . ASP A 1 159 ? -17.089 -0.435 27.132 1.00 91.00 159 ASP A C 1
ATOM 1245 O O . ASP A 1 159 ? -16.702 0.269 28.067 1.00 91.00 159 ASP A O 1
ATOM 1249 N N . MET A 1 160 ? -17.291 -1.746 27.303 1.00 89.75 160 MET A N 1
ATOM 1250 C CA . MET A 1 160 ? -17.086 -2.405 28.597 1.00 89.75 160 MET A CA 1
ATOM 1251 C C . MET A 1 160 ? -15.630 -2.324 29.066 1.00 89.75 160 MET A C 1
ATOM 1253 O O . MET A 1 160 ? -15.370 -2.073 30.241 1.00 89.75 160 MET A O 1
ATOM 1257 N N . ARG A 1 161 ? -14.659 -2.510 28.165 1.00 90.88 161 ARG A N 1
ATOM 1258 C CA . ARG A 1 161 ? -13.241 -2.355 28.517 1.00 90.88 161 ARG A CA 1
ATOM 1259 C C . ARG A 1 161 ? -12.869 -0.900 28.759 1.00 90.88 161 ARG A C 1
ATOM 1261 O O . ARG A 1 161 ? -12.130 -0.650 29.707 1.00 90.88 161 ARG A O 1
ATOM 1268 N N . GLN A 1 162 ? -13.403 0.027 27.965 1.00 91.75 162 GLN A N 1
ATOM 1269 C CA . GLN A 1 162 ? -13.161 1.456 28.144 1.00 91.75 162 GLN A CA 1
ATOM 1270 C C . GLN A 1 162 ? -13.637 1.918 29.526 1.00 91.75 162 GLN A C 1
ATOM 1272 O O . GLN A 1 162 ? -12.854 2.463 30.291 1.00 91.75 162 GLN A O 1
ATOM 1277 N N . THR A 1 163 ? -14.863 1.566 29.922 1.00 91.69 163 THR A N 1
ATOM 1278 C CA . THR A 1 163 ? -15.394 1.929 31.249 1.00 91.69 163 THR A CA 1
ATOM 1279 C C . THR A 1 163 ? -14.592 1.340 32.413 1.00 91.69 163 THR A C 1
ATOM 1281 O O . THR A 1 163 ? -14.486 1.968 33.466 1.00 91.69 163 THR A O 1
ATOM 1284 N N . VAL A 1 164 ? -14.015 0.141 32.266 1.00 90.62 164 VAL A N 1
ATOM 1285 C CA . VAL A 1 164 ? -13.115 -0.435 33.281 1.00 90.62 164 VAL A CA 1
ATOM 1286 C C . VAL A 1 164 ? -11.777 0.296 33.313 1.00 90.62 164 VAL A C 1
ATOM 1288 O O . VAL A 1 164 ? -11.257 0.545 34.399 1.00 90.62 164 VAL A O 1
ATOM 1291 N N . GLN A 1 165 ? -11.240 0.661 32.151 1.00 92.12 165 GLN A N 1
ATOM 1292 C CA . GLN A 1 165 ? -10.003 1.423 32.043 1.00 92.12 165 GLN A CA 1
ATOM 1293 C C . GLN A 1 165 ? -10.148 2.823 32.650 1.00 92.12 165 GLN A C 1
ATOM 1295 O O . GLN A 1 165 ? -9.279 3.223 33.422 1.00 92.12 165 GLN A O 1
ATOM 1300 N N . ASP A 1 166 ? -11.257 3.513 32.388 1.00 92.69 166 ASP A N 1
ATOM 1301 C CA . ASP A 1 166 ? -11.559 4.833 32.950 1.00 92.69 166 ASP A CA 1
ATOM 1302 C C . ASP A 1 166 ? -11.696 4.744 34.480 1.00 92.69 166 ASP A C 1
ATOM 1304 O O . ASP A 1 166 ? -11.017 5.453 35.221 1.00 92.69 166 ASP A O 1
ATOM 1308 N N . LYS A 1 167 ? -12.447 3.749 34.980 1.00 90.75 167 LYS A N 1
ATOM 1309 C CA . LYS A 1 167 ? -12.546 3.473 36.425 1.00 90.75 167 LYS A CA 1
ATOM 1310 C C . LYS A 1 167 ? -11.198 3.139 37.063 1.00 90.75 167 LYS A C 1
ATOM 1312 O O . LYS A 1 167 ? -10.986 3.454 38.230 1.00 90.75 167 LYS A O 1
ATOM 1317 N N . ASP A 1 168 ? -10.304 2.445 36.363 1.00 88.94 168 ASP A N 1
ATOM 1318 C CA . ASP A 1 168 ? -8.969 2.122 36.872 1.00 88.94 168 ASP A CA 1
ATOM 1319 C C . ASP A 1 168 ? -8.000 3.323 36.766 1.00 88.94 168 ASP A C 1
ATOM 1321 O O . ASP A 1 168 ? -7.053 3.412 37.558 1.00 88.94 168 ASP A O 1
ATOM 1325 N N . ALA A 1 169 ? -8.241 4.274 35.859 1.00 92.75 169 ALA A N 1
ATOM 1326 C CA . ALA A 1 169 ? -7.515 5.540 35.773 1.00 92.75 169 ALA A CA 1
ATOM 1327 C C . ALA A 1 169 ? -7.855 6.464 36.955 1.00 92.75 169 ALA A C 1
ATOM 1329 O O . ALA A 1 169 ? -6.936 6.978 37.595 1.00 92.75 169 ALA A O 1
ATOM 1330 N N . ASP A 1 170 ? -9.135 6.552 37.325 1.00 93.56 170 ASP A N 1
ATOM 1331 C CA . ASP A 1 170 ? -9.624 7.386 38.435 1.00 93.56 170 ASP A CA 1
ATOM 1332 C C . ASP A 1 170 ? -9.214 6.864 39.825 1.00 93.56 170 ASP A C 1
ATOM 1334 O O . ASP A 1 170 ? -9.213 7.590 40.824 1.00 93.56 170 ASP A O 1
ATOM 1338 N N . LYS A 1 171 ? -8.843 5.583 39.929 1.00 90.56 171 LYS A N 1
ATOM 1339 C CA . LYS A 1 171 ? -8.445 4.975 41.205 1.00 90.56 171 LYS A CA 1
ATOM 1340 C C . LYS A 1 171 ? -7.105 5.501 41.708 1.00 90.56 171 LYS A C 1
ATOM 1342 O O . LYS A 1 171 ? -6.062 5.380 41.062 1.00 90.56 171 LYS A O 1
ATOM 1347 N N . THR A 1 172 ? -7.109 5.922 42.969 1.00 93.00 172 THR A N 1
ATOM 1348 C CA . THR A 1 172 ? -5.901 6.291 43.718 1.00 93.00 172 THR A CA 1
ATOM 1349 C C . THR A 1 172 ? -4.951 5.102 43.928 1.00 93.00 172 THR A C 1
ATOM 1351 O O . THR A 1 172 ? -5.378 3.947 44.025 1.00 93.00 172 THR A O 1
ATOM 1354 N N . LEU A 1 173 ? -3.645 5.378 44.078 1.00 89.25 173 LEU A N 1
ATOM 1355 C CA . LEU A 1 173 ? -2.606 4.357 44.317 1.00 89.25 173 LEU A CA 1
ATOM 1356 C C . LEU A 1 173 ? -2.912 3.451 45.523 1.00 89.25 173 LEU A C 1
ATOM 1358 O O . LEU A 1 173 ? -2.706 2.240 45.451 1.00 89.25 173 LEU A O 1
ATOM 1362 N N . LYS A 1 174 ? -3.479 4.006 46.606 1.00 91.50 174 LYS A N 1
ATOM 1363 C CA . LYS A 1 174 ? -3.911 3.226 47.782 1.00 91.50 174 LYS A CA 1
ATOM 1364 C C . LYS A 1 174 ? -4.999 2.204 47.428 1.00 91.50 174 LYS A C 1
ATOM 1366 O O . LYS A 1 174 ? -4.959 1.070 47.903 1.00 91.50 174 LYS A O 1
ATOM 1371 N N . THR A 1 175 ? -5.949 2.585 46.574 1.00 88.81 175 THR A N 1
ATOM 1372 C CA . THR A 1 175 ? -7.034 1.703 46.113 1.00 88.81 175 THR A CA 1
ATOM 1373 C C . THR A 1 175 ? -6.493 0.601 45.208 1.00 88.81 175 THR A C 1
ATOM 1375 O O . THR A 1 175 ? -6.834 -0.565 45.400 1.00 88.81 175 THR A O 1
ATOM 1378 N N . LYS A 1 176 ? -5.566 0.938 44.300 1.00 89.81 176 LYS A N 1
ATOM 1379 C CA . LYS A 1 176 ? -4.868 -0.036 43.443 1.00 89.81 176 LYS A CA 1
ATOM 1380 C C . LYS A 1 176 ? -4.098 -1.077 44.269 1.00 89.81 176 LYS A C 1
ATOM 1382 O O . LYS A 1 176 ? -4.198 -2.269 43.990 1.00 89.81 176 LYS A O 1
ATOM 1387 N N . MET A 1 177 ? -3.403 -0.656 45.332 1.00 89.56 177 MET A N 1
ATOM 1388 C CA . MET A 1 177 ? -2.664 -1.563 46.225 1.00 89.56 177 MET A CA 1
ATOM 1389 C C . MET A 1 177 ? -3.595 -2.523 46.989 1.00 89.56 177 MET A C 1
ATOM 1391 O O . MET A 1 177 ? -3.268 -3.694 47.166 1.00 89.56 177 MET A O 1
ATOM 1395 N N . ARG A 1 178 ? -4.785 -2.056 47.399 1.00 90.56 178 ARG A N 1
ATOM 1396 C CA . ARG A 1 178 ? -5.804 -2.890 48.061 1.00 90.56 178 ARG A CA 1
ATOM 1397 C C . ARG A 1 178 ? -6.432 -3.904 47.102 1.00 90.56 178 ARG A C 1
ATOM 1399 O O . ARG A 1 178 ? -6.562 -5.070 47.467 1.00 90.56 178 ARG A O 1
ATOM 1406 N N . GLU A 1 179 ? -6.797 -3.477 45.891 1.00 87.44 179 GLU A N 1
ATOM 1407 C CA . GLU A 1 179 ? -7.359 -4.361 44.857 1.00 87.44 179 GLU A CA 1
ATOM 1408 C C . GLU A 1 179 ? -6.361 -5.437 44.403 1.00 87.44 179 GLU A C 1
ATOM 1410 O O . GLU A 1 179 ? -6.782 -6.522 44.016 1.00 87.44 179 GLU A O 1
ATOM 1415 N N . LYS A 1 180 ? -5.048 -5.183 44.509 1.00 88.94 180 LYS A N 1
ATOM 1416 C CA . LYS A 1 180 ? -4.007 -6.190 44.248 1.00 88.94 180 LYS A CA 1
ATOM 1417 C C . LYS A 1 180 ? -4.026 -7.342 45.262 1.00 88.94 180 LYS A C 1
ATOM 1419 O O . LYS A 1 180 ? -3.795 -8.481 44.879 1.00 88.94 180 LYS A O 1
ATOM 1424 N N . ILE A 1 181 ? -4.290 -7.050 46.538 1.00 89.88 181 ILE A N 1
ATOM 1425 C CA . ILE A 1 181 ? -4.336 -8.053 47.620 1.00 89.88 181 ILE A CA 1
ATOM 1426 C C . ILE A 1 181 ? -5.697 -8.764 47.646 1.00 89.88 181 ILE A C 1
ATOM 1428 O O . ILE A 1 181 ? -5.776 -9.956 47.927 1.00 89.88 181 ILE A O 1
ATOM 1432 N N . ARG A 1 182 ? -6.779 -8.035 47.352 1.00 88.12 182 ARG A N 1
ATOM 1433 C CA . ARG A 1 182 ? -8.147 -8.563 47.277 1.00 88.12 182 ARG A CA 1
ATOM 1434 C C . ARG A 1 182 ? -8.797 -8.164 45.949 1.00 88.12 182 ARG A C 1
ATOM 1436 O O . ARG A 1 182 ? -9.465 -7.124 45.894 1.00 88.12 182 ARG A O 1
ATOM 1443 N N . PRO A 1 183 ? -8.609 -8.963 44.886 1.00 87.25 183 PRO A N 1
ATOM 1444 C CA . PRO A 1 183 ? -9.184 -8.666 43.586 1.00 87.25 183 PRO A CA 1
ATOM 1445 C C . PRO A 1 183 ? -10.703 -8.842 43.605 1.00 87.25 183 PRO A C 1
ATOM 1447 O O . PRO A 1 183 ? -11.231 -9.835 44.101 1.00 87.25 183 PRO A O 1
ATOM 1450 N N . LYS A 1 184 ? -11.413 -7.877 43.015 1.00 82.56 184 LYS A N 1
ATOM 1451 C CA . LYS A 1 184 ? -12.832 -8.018 42.678 1.00 82.56 184 LYS A CA 1
ATOM 1452 C C . LYS A 1 184 ? -12.920 -8.680 41.303 1.00 82.56 184 LYS A C 1
ATOM 1454 O O . LYS A 1 184 ? -12.631 -8.034 40.295 1.00 82.56 184 LYS A O 1
ATOM 1459 N N . VAL A 1 185 ? -13.229 -9.974 41.280 1.00 82.50 185 VAL A N 1
ATOM 1460 C CA . VAL A 1 185 ? -13.443 -10.748 40.045 1.00 82.50 185 VAL A CA 1
ATOM 1461 C C . VAL A 1 185 ? -14.709 -10.273 39.315 1.00 82.50 185 VAL A C 1
ATOM 1463 O O . VAL A 1 185 ? -15.593 -9.694 39.940 1.00 82.50 185 VAL A O 1
ATOM 1466 N N . GLY A 1 186 ? -14.782 -10.476 37.994 1.00 80.56 186 GLY A N 1
ATOM 1467 C CA . GLY A 1 186 ? -15.980 -10.154 37.199 1.00 80.56 186 GLY A CA 1
ATOM 1468 C C . GLY A 1 186 ? -16.136 -8.687 36.771 1.00 80.56 186 GLY A C 1
ATOM 1469 O O . GLY A 1 186 ? -17.251 -8.232 36.553 1.00 80.56 186 GLY A O 1
ATOM 1470 N N . LYS A 1 187 ? -15.042 -7.918 36.633 1.00 79.12 187 LYS A N 1
ATOM 1471 C CA . LYS A 1 187 ? -15.105 -6.509 36.171 1.00 79.12 187 LYS A CA 1
ATOM 1472 C C . LYS A 1 187 ? -15.749 -6.344 34.782 1.00 79.12 187 LYS A C 1
ATOM 1474 O O . LYS A 1 187 ? -16.295 -5.284 34.492 1.00 79.12 187 LYS A O 1
ATOM 1479 N N . VAL A 1 188 ? -15.644 -7.364 33.932 1.00 81.69 188 VAL A N 1
ATOM 1480 C CA . VAL A 1 188 ? -16.266 -7.438 32.607 1.00 81.69 188 VAL A CA 1
ATOM 1481 C C . VAL A 1 188 ? -16.891 -8.818 32.505 1.00 81.69 188 VAL A C 1
ATOM 1483 O O . VAL A 1 188 ? -16.158 -9.805 32.519 1.00 81.69 188 VAL A O 1
ATOM 1486 N N . ASP A 1 189 ? -18.215 -8.875 32.423 1.00 84.62 189 ASP A N 1
ATOM 1487 C CA . ASP A 1 189 ? -18.956 -10.114 32.216 1.00 84.62 189 ASP A CA 1
ATOM 1488 C C . ASP A 1 189 ? -19.712 -10.036 30.890 1.00 84.62 189 ASP A C 1
ATOM 1490 O O . ASP A 1 189 ? -20.515 -9.129 30.670 1.00 84.62 189 ASP A O 1
ATOM 1494 N N . ILE A 1 190 ? -19.381 -10.937 29.971 1.00 87.00 190 ILE A N 1
ATOM 1495 C CA . ILE A 1 190 ? -19.965 -10.986 28.633 1.00 87.00 190 ILE A CA 1
ATOM 1496 C C . ILE A 1 190 ? -20.434 -12.405 28.401 1.00 87.00 190 ILE A C 1
ATOM 1498 O O . ILE A 1 190 ? -19.656 -13.348 28.536 1.00 87.00 190 ILE A O 1
ATOM 1502 N N . ASP A 1 191 ? -21.690 -12.519 27.982 1.00 91.81 191 ASP A N 1
ATOM 1503 C CA . ASP A 1 191 ? -22.301 -13.793 27.642 1.00 91.81 191 ASP A CA 1
ATOM 1504 C C . ASP A 1 191 ? -21.479 -14.542 26.581 1.00 91.81 191 ASP A C 1
ATOM 1506 O O . ASP A 1 191 ? -21.170 -14.029 25.497 1.00 91.81 191 ASP A O 1
ATOM 1510 N N . TYR A 1 192 ? -21.142 -15.787 26.909 1.00 92.50 192 TYR A N 1
ATOM 1511 C CA . TYR A 1 192 ? -20.396 -16.683 26.043 1.00 92.50 192 TYR A CA 1
ATOM 1512 C C . TYR A 1 192 ? -21.130 -16.934 24.722 1.00 92.50 192 TYR A C 1
ATOM 1514 O O . TYR A 1 192 ? -20.490 -16.952 23.668 1.00 92.50 192 TYR A O 1
ATOM 1522 N N . HIS A 1 193 ? -22.462 -17.052 24.742 1.00 93.25 193 HIS A N 1
ATOM 1523 C CA . HIS A 1 193 ? -23.244 -17.260 23.520 1.00 93.25 193 HIS A CA 1
ATOM 1524 C C . HIS A 1 193 ? -23.117 -16.077 22.560 1.00 93.25 193 HIS A C 1
ATOM 1526 O O . HIS A 1 193 ? -22.947 -16.263 21.355 1.00 93.25 193 HIS A O 1
ATOM 1532 N N . LYS A 1 194 ? -23.082 -14.851 23.091 1.00 93.00 194 LYS A N 1
ATOM 1533 C CA . LYS A 1 194 ? -22.868 -13.637 22.296 1.00 93.00 194 LYS A CA 1
ATOM 1534 C C . LYS A 1 194 ? -21.494 -13.618 21.621 1.00 93.00 194 LYS A C 1
ATOM 1536 O O . LYS A 1 194 ? -21.381 -13.184 20.473 1.00 93.00 194 LYS A O 1
ATOM 1541 N N . LEU A 1 195 ? -20.450 -14.077 22.315 1.00 92.31 195 LEU A N 1
ATOM 1542 C CA . LEU A 1 195 ? -19.105 -14.192 21.741 1.00 92.31 195 LEU A CA 1
ATOM 1543 C C . LEU A 1 195 ? -19.050 -15.284 20.675 1.00 92.31 195 LEU A C 1
ATOM 1545 O O . LEU A 1 195 ? -18.520 -15.047 19.591 1.00 92.31 195 LEU A O 1
ATOM 1549 N N . HIS A 1 196 ? -19.630 -16.448 20.958 1.00 94.62 196 HIS A N 1
ATOM 1550 C CA . HIS A 1 196 ? -19.717 -17.548 20.008 1.00 94.62 196 HIS A CA 1
ATOM 1551 C C . HIS A 1 196 ? -20.401 -17.097 18.706 1.00 94.62 196 HIS A C 1
ATOM 1553 O O . HIS A 1 196 ? -19.823 -17.198 17.624 1.00 94.62 196 HIS A O 1
ATOM 1559 N N . ASP A 1 197 ? -21.577 -16.482 18.796 1.00 95.00 197 ASP A N 1
ATOM 1560 C CA . ASP A 1 197 ? -22.307 -16.009 17.620 1.00 95.00 197 ASP A CA 1
ATOM 1561 C C . ASP A 1 197 ? -21.540 -14.933 16.838 1.00 95.00 197 ASP A C 1
ATOM 1563 O O . ASP A 1 197 ? -21.578 -14.914 15.606 1.00 95.00 197 ASP A O 1
ATOM 1567 N N . ALA A 1 198 ? -20.789 -14.061 17.516 1.00 93.94 198 ALA A N 1
ATOM 1568 C CA . ALA A 1 198 ? -19.966 -13.057 16.846 1.00 93.94 198 ALA A CA 1
ATOM 1569 C C . ALA A 1 198 ? -18.871 -13.680 15.961 1.00 93.94 198 ALA A C 1
ATOM 1571 O O . ALA A 1 198 ? -18.622 -13.177 14.864 1.00 93.94 198 ALA A O 1
ATOM 1572 N N . PHE A 1 199 ? -18.237 -14.769 16.410 1.00 93.12 199 PHE A N 1
ATOM 1573 C CA . PHE A 1 199 ? -17.163 -15.437 15.667 1.00 93.12 199 PHE A CA 1
ATOM 1574 C C . PHE A 1 199 ? -17.653 -16.478 14.662 1.00 93.12 199 PHE A C 1
ATOM 1576 O O . PHE A 1 199 ? -16.984 -16.671 13.655 1.00 93.12 199 PHE A O 1
ATOM 1583 N N . PHE A 1 200 ? -18.791 -17.132 14.903 1.00 93.56 200 PHE A N 1
ATOM 1584 C CA . PHE A 1 200 ? -19.255 -18.235 14.054 1.00 93.56 200 PHE A CA 1
ATOM 1585 C C . PHE A 1 200 ? -20.435 -17.863 13.150 1.00 93.56 200 PHE A C 1
ATOM 1587 O O . PHE A 1 200 ? -20.519 -18.360 12.030 1.00 93.56 200 PHE A O 1
ATOM 1594 N N . LYS A 1 201 ? -21.334 -16.974 13.591 1.00 93.75 201 LYS A N 1
ATOM 1595 C CA . LYS A 1 201 ? -22.549 -16.607 12.841 1.00 93.75 201 LYS A CA 1
ATOM 1596 C C . LYS A 1 201 ? -22.407 -15.287 12.089 1.00 93.75 201 LYS A C 1
ATOM 1598 O O . LYS A 1 201 ? -22.852 -15.178 10.951 1.00 93.75 201 LYS A O 1
ATOM 1603 N N . TYR A 1 202 ? -21.793 -14.282 12.713 1.00 94.12 202 TYR A N 1
ATOM 1604 C CA . TYR A 1 202 ? -21.696 -12.923 12.163 1.00 94.12 202 TYR A CA 1
ATOM 1605 C C . TYR A 1 202 ? -20.320 -12.574 11.586 1.00 94.12 202 TYR A C 1
ATOM 1607 O O . TYR A 1 202 ? -20.070 -11.413 11.259 1.00 94.12 202 TYR A O 1
ATOM 1615 N N . GLN A 1 203 ? -19.422 -13.551 11.451 1.00 94.25 203 GLN A N 1
ATOM 1616 C CA . GLN A 1 203 ? -18.085 -13.316 10.920 1.00 94.25 203 GLN A CA 1
ATOM 1617 C C . GLN A 1 203 ? -18.144 -12.834 9.468 1.00 94.25 203 GLN A C 1
ATOM 1619 O O . GLN A 1 203 ? -18.729 -13.476 8.596 1.00 94.25 203 GLN A O 1
ATOM 1624 N N . THR A 1 204 ? -17.478 -11.713 9.190 1.00 93.00 204 THR A N 1
ATOM 1625 C CA . THR A 1 204 ? -17.361 -11.163 7.838 1.00 93.00 204 THR A CA 1
ATOM 1626 C C . THR A 1 204 ? -15.927 -11.254 7.335 1.00 93.00 204 THR A C 1
ATOM 1628 O O . THR A 1 204 ? -14.962 -11.014 8.065 1.00 93.00 204 THR A O 1
ATOM 1631 N N . LYS A 1 205 ? -15.767 -11.614 6.056 1.00 93.00 205 LYS A N 1
ATOM 1632 C CA . LYS A 1 205 ? -14.445 -11.707 5.431 1.00 93.00 205 LYS A CA 1
ATOM 1633 C C . LYS A 1 205 ? -13.851 -10.299 5.262 1.00 93.00 205 LYS A C 1
ATOM 1635 O O . LYS A 1 205 ? -14.501 -9.448 4.649 1.00 93.00 205 LYS A O 1
ATOM 1640 N N . PRO A 1 206 ? -12.624 -10.037 5.748 1.00 92.62 206 PRO A N 1
ATOM 1641 C CA . PRO A 1 206 ? -11.995 -8.734 5.580 1.00 92.62 206 PRO A CA 1
ATOM 1642 C C . PRO A 1 206 ? -11.655 -8.456 4.110 1.00 92.62 206 PRO A C 1
ATOM 1644 O O . PRO A 1 206 ? -11.537 -9.368 3.286 1.00 92.62 206 PRO A O 1
ATOM 1647 N N . LYS A 1 207 ? -11.441 -7.175 3.786 1.00 90.12 207 LYS A N 1
ATOM 1648 C CA . LYS A 1 207 ? -10.938 -6.755 2.472 1.00 90.12 207 LYS A CA 1
ATOM 1649 C C . LYS A 1 207 ? -9.481 -7.208 2.326 1.00 90.12 207 LYS A C 1
ATOM 1651 O O . LYS A 1 207 ? -8.578 -6.581 2.871 1.00 90.12 207 LYS A O 1
ATOM 1656 N N . LEU A 1 208 ? -9.270 -8.310 1.613 1.00 92.12 208 LEU A N 1
ATOM 1657 C CA . LEU A 1 208 ? -7.942 -8.836 1.296 1.00 92.12 208 LEU A CA 1
ATOM 1658 C C . LEU A 1 208 ? -7.338 -8.103 0.096 1.00 92.12 208 LEU A C 1
ATOM 1660 O O . LEU A 1 208 ? -8.064 -7.525 -0.716 1.00 92.12 208 LEU A O 1
ATOM 1664 N N . SER A 1 209 ? -6.013 -8.164 -0.024 1.00 91.88 209 SER A N 1
ATOM 1665 C CA . SER A 1 209 ? -5.324 -7.717 -1.229 1.00 91.88 209 SER A CA 1
ATOM 1666 C C . SER A 1 209 ? -4.906 -8.883 -2.122 1.00 91.88 209 SER A C 1
ATOM 1668 O O . SER A 1 209 ? -4.776 -10.018 -1.662 1.00 91.88 209 SER A O 1
ATOM 1670 N N . ILE A 1 210 ? -4.739 -8.594 -3.410 1.00 94.06 210 ILE A N 1
ATOM 1671 C CA . ILE A 1 210 ? -4.291 -9.554 -4.416 1.00 94.06 210 ILE A CA 1
ATOM 1672 C C . ILE A 1 210 ? -2.769 -9.704 -4.387 1.00 94.06 210 ILE A C 1
ATOM 1674 O O . ILE A 1 210 ? -2.039 -8.824 -3.926 1.00 94.06 210 ILE A O 1
ATOM 1678 N N . HIS A 1 211 ? -2.279 -10.817 -4.929 1.00 93.81 211 HIS A N 1
ATOM 1679 C CA . HIS A 1 211 ? -0.850 -10.997 -5.144 1.00 93.81 211 HIS A CA 1
ATOM 1680 C C . HIS A 1 211 ? -0.294 -9.903 -6.075 1.00 93.81 211 HIS A C 1
ATOM 1682 O O . HIS A 1 211 ? -0.930 -9.541 -7.063 1.00 93.81 211 HIS A O 1
ATOM 1688 N N . GLY A 1 212 ? 0.887 -9.378 -5.745 1.00 91.81 212 GLY A N 1
ATOM 1689 C CA . GLY A 1 212 ? 1.527 -8.267 -6.456 1.00 91.81 212 GLY A CA 1
ATOM 1690 C C . GLY A 1 212 ? 1.180 -6.875 -5.923 1.00 91.81 212 GLY A C 1
ATOM 1691 O O . GLY A 1 212 ? 1.862 -5.912 -6.265 1.00 91.81 212 GLY A O 1
ATOM 1692 N N . ASP A 1 213 ? 0.188 -6.749 -5.037 1.00 91.94 213 ASP A N 1
ATOM 1693 C CA . ASP A 1 213 ? -0.159 -5.464 -4.433 1.00 91.94 213 ASP A CA 1
ATOM 1694 C C . ASP A 1 213 ? 0.738 -5.135 -3.221 1.00 91.94 213 ASP A C 1
ATOM 1696 O O . ASP A 1 213 ? 0.410 -5.411 -2.065 1.00 91.94 213 ASP A O 1
ATOM 1700 N N . LEU A 1 214 ? 1.895 -4.523 -3.479 1.00 92.50 214 LEU A N 1
ATOM 1701 C CA . LEU A 1 214 ? 2.891 -4.191 -2.452 1.00 92.50 214 LEU A CA 1
ATOM 1702 C C . LEU A 1 214 ? 2.494 -2.966 -1.627 1.00 92.50 214 LEU A C 1
ATOM 1704 O O . LEU A 1 214 ? 1.942 -1.999 -2.150 1.00 92.50 214 LEU A O 1
ATOM 1708 N N . TYR A 1 215 ? 2.816 -2.967 -0.334 1.00 92.88 215 TYR A N 1
ATOM 1709 C CA . TYR A 1 215 ? 2.678 -1.772 0.498 1.00 92.88 215 TYR A CA 1
ATOM 1710 C C . TYR A 1 215 ? 3.804 -0.765 0.211 1.00 92.88 215 TYR A C 1
ATOM 1712 O O . TYR A 1 215 ? 4.967 -1.130 0.020 1.00 92.88 215 TYR A O 1
ATOM 1720 N N . TYR A 1 216 ? 3.468 0.520 0.214 1.00 91.50 216 TYR A N 1
ATOM 1721 C CA . TYR A 1 216 ? 4.421 1.624 0.223 1.00 91.50 216 TYR A CA 1
ATOM 1722 C C . TYR A 1 216 ? 3.878 2.751 1.086 1.00 91.50 216 TYR A C 1
ATOM 1724 O O . TYR A 1 216 ? 2.680 2.845 1.352 1.00 91.50 216 TYR A O 1
ATOM 1732 N N . GLU A 1 217 ? 4.786 3.604 1.537 1.00 89.81 217 GLU A N 1
ATOM 1733 C CA . GLU A 1 217 ? 4.436 4.758 2.343 1.00 89.81 217 GLU A CA 1
ATOM 1734 C C . GLU A 1 217 ? 3.464 5.675 1.586 1.00 89.81 217 GLU A C 1
ATOM 1736 O O . GLU A 1 217 ? 3.781 6.161 0.504 1.00 89.81 217 GLU A O 1
ATOM 1741 N N . GLY A 1 218 ? 2.275 5.900 2.156 1.00 87.69 218 GLY A N 1
ATOM 1742 C CA . GLY A 1 218 ? 1.240 6.738 1.541 1.00 87.69 218 GLY A CA 1
ATOM 1743 C C . GLY A 1 218 ? 0.156 5.959 0.799 1.00 87.69 218 GLY A C 1
ATOM 1744 O O . GLY A 1 218 ? -0.869 6.547 0.465 1.00 87.69 218 GLY A O 1
ATOM 1745 N N . LYS A 1 219 ? 0.313 4.640 0.635 1.00 89.94 219 LYS A N 1
ATOM 1746 C CA . LYS A 1 219 ? -0.688 3.770 0.002 1.00 89.94 219 LYS A CA 1
ATOM 1747 C C . LYS A 1 219 ? -2.068 3.842 0.665 1.00 89.94 219 LYS A C 1
ATOM 1749 O O . LYS A 1 219 ? -3.083 3.659 0.006 1.00 89.94 219 LYS A O 1
ATOM 1754 N N . GLU A 1 220 ? -2.133 4.104 1.968 1.00 85.38 220 GLU A N 1
ATOM 1755 C CA . GLU A 1 220 ? -3.4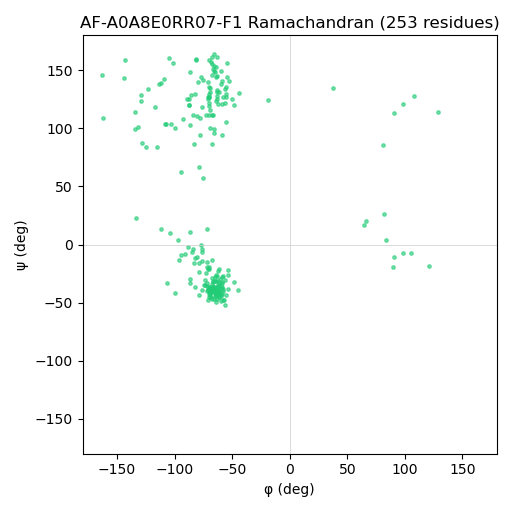00 4.249 2.694 1.00 85.38 220 GLU A CA 1
ATOM 1756 C C . GLU A 1 220 ? -4.169 5.542 2.382 1.00 85.38 220 GLU A C 1
ATOM 1758 O O . GLU A 1 220 ? -5.368 5.599 2.641 1.00 85.38 220 GLU A O 1
ATOM 1763 N N . PHE A 1 221 ? -3.505 6.565 1.836 1.00 84.12 221 PHE A N 1
ATOM 1764 C CA . PHE A 1 221 ? -4.136 7.837 1.467 1.00 84.12 221 PHE A CA 1
ATOM 1765 C C . PHE A 1 221 ? -4.638 7.847 0.026 1.00 84.12 221 PHE A C 1
ATOM 1767 O O . PHE A 1 221 ? -5.321 8.782 -0.390 1.00 84.12 221 PHE A O 1
ATOM 1774 N N . GLU A 1 222 ? -4.310 6.818 -0.749 1.00 84.00 222 GLU A N 1
ATOM 1775 C CA . GLU A 1 222 ? -4.773 6.715 -2.119 1.00 84.00 222 GLU A CA 1
ATOM 1776 C C . GLU A 1 222 ? -6.258 6.370 -2.153 1.00 84.00 222 GLU A C 1
ATOM 1778 O O . GLU A 1 222 ? -6.700 5.272 -1.794 1.00 84.00 222 GLU A O 1
ATOM 1783 N N . ILE A 1 223 ? -7.048 7.338 -2.608 1.00 76.31 223 ILE A N 1
ATOM 1784 C CA . ILE A 1 223 ? -8.481 7.165 -2.794 1.00 76.31 223 ILE A CA 1
ATOM 1785 C C . ILE A 1 223 ? -8.685 6.217 -3.977 1.00 76.31 223 ILE A C 1
ATOM 1787 O O . ILE A 1 223 ? -8.309 6.507 -5.111 1.00 76.31 223 ILE A O 1
ATOM 1791 N N . LYS A 1 224 ? -9.321 5.071 -3.730 1.00 73.94 224 LYS A N 1
ATOM 1792 C CA . LYS A 1 224 ? -9.709 4.136 -4.791 1.00 73.94 224 LYS A CA 1
ATOM 1793 C C . LYS A 1 224 ? -10.965 4.663 -5.486 1.00 73.94 224 LYS A C 1
ATOM 1795 O O . LYS A 1 224 ? -12.055 4.574 -4.933 1.00 73.94 224 LYS A O 1
ATOM 1800 N N . LEU A 1 225 ? -10.846 5.144 -6.723 1.00 73.19 225 LEU A N 1
ATOM 1801 C CA . LEU A 1 225 ? -11.971 5.679 -7.517 1.00 73.19 225 LEU A CA 1
ATOM 1802 C C . LEU A 1 225 ? -12.965 4.609 -8.029 1.00 73.19 225 LEU A C 1
ATOM 1804 O O . LEU A 1 225 ? -13.802 4.898 -8.877 1.00 73.19 225 LEU A O 1
ATOM 1808 N N . LYS A 1 226 ? -12.915 3.369 -7.526 1.00 72.38 226 LYS A N 1
ATOM 1809 C CA . LYS A 1 226 ? -13.636 2.222 -8.109 1.00 72.38 226 LYS A CA 1
ATOM 1810 C C . LYS A 1 226 ? -15.166 2.364 -8.096 1.00 72.38 226 LYS A C 1
ATOM 1812 O O . LYS A 1 226 ? -15.840 1.770 -8.931 1.00 72.38 226 LYS A O 1
ATOM 1817 N N . GLU A 1 227 ? -15.708 3.126 -7.153 1.00 70.75 227 GLU A N 1
ATOM 1818 C CA . GLU A 1 227 ? -17.157 3.257 -6.937 1.00 70.75 227 GLU A CA 1
ATOM 1819 C C . GLU A 1 227 ? -17.773 4.462 -7.667 1.00 70.75 227 GLU A C 1
ATOM 1821 O O . GLU A 1 227 ? -18.993 4.569 -7.757 1.00 70.75 227 GLU A O 1
ATOM 1826 N N . LYS A 1 228 ? -16.951 5.350 -8.244 1.00 81.62 228 LYS A N 1
ATOM 1827 C CA . LYS A 1 228 ? -17.422 6.541 -8.959 1.00 81.62 228 LYS A CA 1
ATOM 1828 C C . LYS A 1 228 ? -17.572 6.217 -10.445 1.00 81.62 228 LYS A C 1
ATOM 1830 O O . LYS A 1 228 ? -16.579 6.045 -11.146 1.00 81.62 228 LYS A O 1
ATOM 1835 N N . LYS A 1 229 ? -18.815 6.123 -10.921 1.00 83.81 229 LYS A N 1
ATOM 1836 C CA . LYS A 1 229 ? -19.143 5.919 -12.340 1.00 83.81 229 LYS A CA 1
ATOM 1837 C C . LYS A 1 229 ? -19.762 7.192 -12.926 1.00 83.81 229 LYS A C 1
ATOM 1839 O O . LYS A 1 229 ? -20.544 7.839 -12.228 1.00 83.81 229 LYS A O 1
ATOM 1844 N N . PRO A 1 230 ? -19.452 7.552 -14.184 1.00 86.06 230 PRO A N 1
ATOM 1845 C CA . PRO A 1 230 ? -20.124 8.666 -14.846 1.00 86.06 230 PRO A CA 1
ATOM 1846 C C . PRO A 1 230 ? -21.637 8.410 -14.901 1.00 86.06 230 PRO A C 1
ATOM 1848 O O . PRO A 1 230 ? -22.067 7.274 -15.089 1.00 86.06 230 PRO A O 1
ATOM 1851 N N . GLY A 1 231 ? -22.436 9.459 -14.696 1.00 83.25 231 GLY A N 1
ATOM 1852 C CA . GLY A 1 231 ? -23.903 9.380 -14.631 1.00 83.25 231 GLY A CA 1
ATOM 1853 C C . GLY A 1 231 ? -24.479 9.124 -13.232 1.00 83.25 231 GLY A C 1
ATOM 1854 O O . GLY A 1 231 ? -25.629 9.474 -12.978 1.00 83.25 231 GLY A O 1
ATOM 1855 N N . ASN A 1 232 ? -23.680 8.617 -12.287 1.00 81.81 232 ASN A N 1
ATOM 1856 C CA . ASN A 1 232 ? -24.110 8.398 -10.907 1.00 81.81 232 ASN A CA 1
ATOM 1857 C C . ASN A 1 232 ? -23.460 9.431 -9.979 1.00 81.81 232 ASN A C 1
ATOM 1859 O O . ASN A 1 232 ? -22.290 9.320 -9.618 1.00 81.81 232 ASN A O 1
ATOM 1863 N N . LEU A 1 233 ? -24.240 10.433 -9.574 1.00 84.44 233 LEU A N 1
ATOM 1864 C CA . LEU A 1 233 ? -23.841 11.407 -8.555 1.00 84.44 233 LEU A CA 1
ATOM 1865 C C . LEU A 1 233 ? -24.168 10.859 -7.162 1.00 84.44 233 LEU A C 1
ATOM 1867 O O . LEU A 1 233 ? -25.314 10.462 -6.939 1.00 84.44 233 LEU A O 1
ATOM 1871 N N . SER A 1 234 ? -23.188 10.858 -6.251 1.00 87.62 234 SER A N 1
ATOM 1872 C CA . SER A 1 234 ? -23.405 10.515 -4.839 1.00 87.62 234 SER A CA 1
ATOM 1873 C C . SER A 1 234 ? -24.292 11.552 -4.156 1.00 87.62 234 SER A C 1
ATOM 1875 O O . SER A 1 234 ? -24.295 12.717 -4.549 1.00 87.62 234 SER A O 1
ATOM 1877 N N . ASP A 1 235 ? -25.007 11.148 -3.108 1.00 87.44 235 ASP A N 1
ATOM 1878 C CA . ASP A 1 235 ? -25.904 12.053 -2.379 1.00 87.44 235 ASP A CA 1
ATOM 1879 C C . ASP A 1 235 ? -25.149 13.224 -1.739 1.00 87.44 235 ASP A C 1
ATOM 1881 O O . ASP A 1 235 ? -25.621 14.355 -1.779 1.00 87.44 235 ASP A O 1
ATOM 1885 N N . GLU A 1 236 ? -23.925 12.983 -1.259 1.00 89.06 236 GLU A N 1
ATOM 1886 C CA . GLU A 1 236 ? -23.021 14.031 -0.768 1.00 89.06 236 GLU A CA 1
ATOM 1887 C C . GLU A 1 236 ? -22.697 15.066 -1.858 1.00 89.06 236 GLU A C 1
ATOM 1889 O O . GLU A 1 236 ? -22.754 16.271 -1.617 1.00 89.06 236 GLU A O 1
ATOM 1894 N N . LEU A 1 237 ? -22.411 14.610 -3.083 1.00 86.56 237 LEU A N 1
ATOM 1895 C CA . LEU A 1 237 ? -22.119 15.502 -4.203 1.00 86.56 237 LEU A CA 1
ATOM 1896 C C . LEU A 1 237 ? -23.379 16.233 -4.677 1.00 86.56 237 LEU A C 1
ATOM 1898 O O . LEU A 1 237 ? -23.310 17.410 -5.010 1.00 86.56 237 LEU A O 1
ATOM 1902 N N . ARG A 1 238 ? -24.537 15.565 -4.685 1.00 86.88 238 ARG A N 1
ATOM 1903 C CA . ARG A 1 238 ? -25.826 16.193 -5.008 1.00 86.88 238 ARG A CA 1
ATOM 1904 C C . ARG A 1 238 ? -26.158 17.300 -4.015 1.00 86.88 238 ARG A C 1
ATOM 1906 O O . ARG A 1 238 ? -26.499 18.392 -4.448 1.00 86.88 238 ARG A O 1
ATOM 1913 N N . ALA A 1 239 ? -25.976 17.049 -2.720 1.00 89.81 239 ALA A N 1
ATOM 1914 C CA . ALA A 1 239 ? -26.165 18.049 -1.676 1.00 89.81 239 ALA A CA 1
ATOM 1915 C C . ALA A 1 239 ? -25.199 19.234 -1.837 1.00 89.81 239 ALA A C 1
ATOM 1917 O O . ALA A 1 239 ? -25.637 20.380 -1.804 1.00 89.81 239 ALA A O 1
ATOM 1918 N N . ALA A 1 240 ? -23.911 18.975 -2.094 1.00 91.44 240 ALA A N 1
ATOM 1919 C CA . ALA A 1 240 ? -22.920 20.027 -2.339 1.00 91.44 240 ALA A CA 1
ATOM 1920 C C . ALA A 1 240 ? -23.228 20.871 -3.592 1.00 91.44 240 ALA A C 1
ATOM 1922 O O . ALA A 1 240 ? -22.911 22.056 -3.631 1.00 91.44 240 ALA A O 1
ATOM 1923 N N . LEU A 1 241 ? -23.858 20.268 -4.605 1.00 88.75 241 LEU A N 1
ATOM 1924 C CA . LEU A 1 241 ? -24.294 20.935 -5.836 1.00 88.75 241 LEU A CA 1
ATOM 1925 C C . LEU A 1 241 ? -25.703 21.549 -5.736 1.00 88.75 241 LEU A C 1
ATOM 1927 O O . LEU A 1 241 ? -26.169 22.139 -6.707 1.00 88.75 241 LEU A O 1
ATOM 1931 N N . GLY A 1 242 ? -26.401 21.389 -4.606 1.00 87.94 242 GLY A N 1
ATOM 1932 C CA . GLY A 1 242 ? -27.783 21.848 -4.439 1.00 87.94 242 GLY A CA 1
ATOM 1933 C C . GLY A 1 242 ? -28.804 21.112 -5.319 1.00 87.94 242 GLY A C 1
ATOM 1934 O O . GLY A 1 242 ? -29.888 21.632 -5.572 1.00 87.94 242 GLY A O 1
ATOM 1935 N N . LEU A 1 243 ? -28.474 19.914 -5.808 1.00 85.56 243 LEU A N 1
ATOM 1936 C CA . LEU A 1 243 ? -29.378 19.087 -6.604 1.00 85.56 243 LEU A CA 1
ATOM 1937 C C . LEU A 1 243 ? -30.329 18.308 -5.678 1.00 85.56 243 LEU A C 1
ATOM 1939 O O . LEU A 1 243 ? -29.856 17.621 -4.768 1.00 85.56 243 LEU A O 1
ATOM 1943 N N . PRO A 1 244 ? -31.653 18.344 -5.910 1.00 81.69 244 PRO A N 1
ATOM 1944 C CA . PRO A 1 244 ? -32.600 17.579 -5.108 1.00 81.69 244 PRO A CA 1
ATOM 1945 C C . PRO A 1 244 ? -32.376 16.067 -5.274 1.00 81.69 244 PRO A C 1
ATOM 1947 O O . PRO A 1 244 ? -32.065 15.571 -6.361 1.00 81.69 244 PRO A O 1
ATOM 1950 N N . SER A 1 245 ? -32.561 15.310 -4.190 1.00 66.81 245 SER A N 1
ATOM 1951 C CA . SER A 1 245 ? -32.457 13.845 -4.140 1.00 66.81 245 SER A CA 1
ATOM 1952 C C . SER A 1 245 ? -33.685 13.166 -4.772 1.00 66.81 245 SER A C 1
ATOM 1954 O O . SER A 1 245 ? -34.390 12.380 -4.152 1.00 66.81 245 SER A O 1
ATOM 1956 N N . GLY A 1 246 ? -33.959 13.476 -6.038 1.00 63.72 246 GLY A N 1
ATOM 1957 C CA . GLY A 1 246 ? -35.035 12.892 -6.836 1.00 63.72 246 GLY A CA 1
ATOM 1958 C C . GLY A 1 246 ? -34.581 12.741 -8.283 1.00 63.72 246 GLY A C 1
ATOM 1959 O O . GLY A 1 246 ? -33.792 13.543 -8.775 1.00 63.72 246 GLY A O 1
ATOM 1960 N N . ALA A 1 247 ? -34.997 11.667 -8.952 1.00 60.72 247 ALA A N 1
ATOM 1961 C CA . ALA A 1 247 ? -34.551 11.323 -10.298 1.00 60.72 247 ALA A CA 1
ATOM 1962 C C . ALA A 1 247 ? -34.779 12.470 -11.299 1.00 60.72 247 ALA A C 1
ATOM 1964 O O . ALA A 1 247 ? -35.892 12.681 -11.773 1.00 60.72 247 ALA A O 1
ATOM 1965 N N . VAL A 1 248 ? -33.707 13.158 -11.694 1.00 57.88 248 VAL A N 1
ATOM 1966 C CA . VAL A 1 248 ? -33.723 14.058 -12.852 1.00 57.88 248 VAL A CA 1
ATOM 1967 C C . VAL A 1 248 ? -33.609 13.200 -14.117 1.00 57.88 248 VAL A C 1
ATOM 1969 O O . VAL A 1 248 ? -32.599 13.202 -14.810 1.00 57.88 248 VAL A O 1
ATOM 1972 N N . SER A 1 249 ? -34.636 12.393 -14.393 1.00 52.56 249 SER A N 1
ATOM 1973 C CA . SER A 1 249 ? -34.857 11.816 -15.722 1.00 52.56 249 SER A CA 1
ATOM 1974 C C . SER A 1 249 ? -35.818 12.728 -16.476 1.00 52.56 249 SER A C 1
ATOM 1976 O O . SER A 1 249 ? -36.929 12.346 -16.829 1.00 52.56 249 SER A O 1
ATOM 1978 N N . LEU A 1 250 ? -35.404 13.974 -16.702 1.00 50.84 250 LEU A N 1
ATOM 1979 C CA . LEU A 1 250 ? -36.025 14.765 -17.754 1.00 50.84 250 LEU A CA 1
ATOM 1980 C C . LEU A 1 250 ? -35.421 14.264 -19.062 1.00 50.84 250 LEU A C 1
ATOM 1982 O O . LEU A 1 250 ? -34.326 14.658 -19.459 1.00 50.84 250 LEU A O 1
ATOM 1986 N N . ARG A 1 251 ? -36.126 13.323 -19.701 1.00 45.31 251 ARG A N 1
ATOM 1987 C CA . ARG A 1 251 ? -35.961 13.053 -21.128 1.00 45.31 251 ARG A CA 1
ATOM 1988 C C . ARG A 1 251 ? -36.270 14.363 -21.849 1.00 45.31 251 ARG A C 1
ATOM 1990 O O . ARG A 1 251 ? -37.431 14.661 -22.105 1.00 45.31 251 ARG A O 1
ATOM 1997 N N . PHE A 1 252 ? -35.246 15.155 -22.146 1.00 45.62 252 PHE A N 1
ATOM 1998 C CA . PHE A 1 252 ? -35.358 16.202 -23.151 1.00 45.62 252 PHE A CA 1
ATOM 1999 C C . PHE A 1 252 ? -35.531 15.499 -24.500 1.00 45.62 252 PHE A C 1
ATOM 2001 O O . PHE A 1 252 ? -34.563 15.166 -25.179 1.00 45.62 252 PHE A O 1
ATOM 2008 N N . SER A 1 253 ? -36.783 15.182 -24.836 1.00 37.47 253 SER A N 1
ATOM 2009 C CA . SER A 1 253 ? -37.170 14.952 -26.218 1.00 37.47 253 SER A CA 1
ATOM 2010 C C . SER A 1 253 ? -37.047 16.302 -26.907 1.00 37.47 253 SER A C 1
ATOM 2012 O O . SER A 1 253 ? -37.769 17.236 -26.560 1.00 37.47 253 SER A O 1
ATOM 2014 N N . LEU A 1 254 ? -36.069 16.405 -27.802 1.00 40.28 254 LEU A N 1
ATOM 2015 C CA . LEU A 1 254 ? -35.921 17.516 -28.734 1.00 40.28 254 LEU A CA 1
ATOM 2016 C C . LEU A 1 254 ? -37.265 17.753 -29.442 1.00 40.28 254 LEU A C 1
ATOM 2018 O O . LEU A 1 254 ? -37.841 16.813 -29.995 1.00 40.28 254 LEU A O 1
ATOM 2022 N N . ILE A 1 255 ? -37.751 18.992 -29.350 1.00 37.62 255 ILE A N 1
ATOM 2023 C CA . ILE A 1 255 ? -38.605 19.624 -30.362 1.00 37.62 255 ILE A CA 1
ATOM 2024 C C . ILE A 1 255 ? -37.662 20.120 -31.455 1.00 37.62 255 ILE A C 1
ATOM 2026 O O . ILE A 1 255 ? -36.595 20.661 -31.078 1.00 37.62 255 ILE A O 1
#